Protein AF-A0AAE9PS24-F1 (afdb_monomer_lite)

pLDDT: mean 86.51, std 14.0, range [32.44, 98.31]

Radius of gyration: 18.83 Å; chains: 1; bounding box: 52×42×51 Å

Sequence (209 aa):
MLSDNPETLTHVTVPTEQATLWHDVVRTTTRTVKHRIFGWHYNKIGSAVKLGITVENRSAAKLEVRHIERALKIVPEDGNWIIDVGQSIAKSCLAGTMERLKPADRHKFSKGTALLEEFELPEGSLAGFIYDLTVEFAEGHGTLDYVIRTVISKDTQTDLRQIHMDALPPVPPPQAHPRGVWSFSETNARMPEYVVGQSANYRACATKS

Organism: Paenibacillus polymyxa (NCBI:txid1406)

Structure (mmCIF, N/CA/C/O backbone):
data_AF-A0AAE9PS24-F1
#
_entry.id   AF-A0AAE9PS24-F1
#
loop_
_atom_site.group_PDB
_atom_site.id
_atom_site.type_symbol
_atom_site.label_atom_id
_atom_site.label_alt_id
_atom_site.label_comp_id
_atom_site.label_asym_id
_atom_site.label_entity_id
_atom_site.label_seq_id
_atom_site.pdbx_PDB_ins_code
_atom_site.Cartn_x
_atom_site.Cartn_y
_atom_site.Cartn_z
_atom_site.occupancy
_atom_site.B_iso_or_equiv
_atom_site.auth_seq_id
_atom_site.auth_comp_id
_atom_site.auth_asym_id
_atom_site.auth_atom_id
_atom_site.pdbx_PDB_model_num
ATOM 1 N N . MET A 1 1 ? 8.650 0.575 0.516 1.00 76.25 1 MET A N 1
ATOM 2 C CA . MET A 1 1 ? 7.830 1.595 1.214 1.00 76.25 1 MET A CA 1
ATOM 3 C C . MET A 1 1 ? 7.541 1.097 2.620 1.00 76.25 1 MET A C 1
ATOM 5 O O . MET A 1 1 ? 7.265 -0.085 2.772 1.00 76.25 1 MET A O 1
ATOM 9 N N . LEU A 1 2 ? 7.620 1.945 3.637 1.00 78.19 2 LEU A N 1
ATOM 10 C CA . LEU A 1 2 ? 7.387 1.550 5.030 1.00 78.19 2 LEU A CA 1
ATOM 11 C C . LEU A 1 2 ? 6.627 2.653 5.762 1.00 78.19 2 LEU A C 1
ATOM 13 O O . LEU A 1 2 ? 6.921 3.818 5.524 1.00 78.19 2 LEU A O 1
ATOM 17 N N . SER A 1 3 ? 5.698 2.266 6.640 1.00 72.88 3 SER A N 1
ATOM 18 C CA . SER A 1 3 ? 5.225 3.052 7.787 1.00 72.88 3 SER A CA 1
ATOM 19 C C . SER A 1 3 ? 5.890 2.499 9.051 1.00 72.88 3 SER A C 1
ATOM 21 O O . SER A 1 3 ? 5.606 1.364 9.425 1.00 72.88 3 SER A O 1
ATOM 23 N N . ASP A 1 4 ? 6.802 3.260 9.657 1.00 57.44 4 ASP A N 1
ATOM 24 C CA . ASP A 1 4 ? 7.741 2.803 10.700 1.00 57.44 4 ASP A CA 1
ATOM 25 C C . ASP A 1 4 ? 7.062 2.569 12.067 1.00 57.44 4 ASP A C 1
ATOM 27 O O . ASP A 1 4 ? 7.499 1.736 12.850 1.00 57.44 4 ASP A O 1
ATOM 31 N N . ASN A 1 5 ? 5.926 3.231 12.325 1.00 69.38 5 ASN A N 1
ATOM 32 C CA . ASN A 1 5 ? 5.120 3.086 13.544 1.00 69.38 5 ASN A CA 1
ATOM 33 C C . ASN A 1 5 ? 3.618 2.960 13.221 1.00 69.38 5 ASN A C 1
ATOM 35 O O . ASN A 1 5 ? 3.205 3.362 12.124 1.00 69.38 5 ASN A O 1
ATOM 39 N N . PRO A 1 6 ? 2.788 2.464 14.173 1.00 76.56 6 PRO A N 1
ATOM 40 C CA . PRO A 1 6 ? 1.337 2.583 14.090 1.00 76.56 6 PRO A CA 1
ATOM 41 C C . PRO A 1 6 ? 0.941 4.034 13.849 1.00 76.56 6 PRO A C 1
ATOM 43 O O . PRO A 1 6 ? 1.148 4.905 14.693 1.00 76.56 6 PRO A O 1
ATOM 46 N N . GLU A 1 7 ? 0.383 4.296 12.678 1.00 86.19 7 GLU A N 1
ATOM 47 C CA . GLU A 1 7 ? -0.063 5.622 12.313 1.00 86.19 7 GLU A CA 1
ATOM 48 C C . GLU A 1 7 ? -1.559 5.759 12.560 1.00 86.19 7 GLU A C 1
ATOM 50 O O . GLU A 1 7 ? -2.369 5.067 11.940 1.00 86.19 7 GLU A O 1
ATOM 55 N N . THR A 1 8 ? -1.932 6.696 13.427 1.00 91.50 8 THR A N 1
ATOM 56 C CA . THR A 1 8 ? -3.337 7.012 13.673 1.00 91.50 8 THR A CA 1
ATOM 57 C C . THR A 1 8 ? -3.895 7.883 12.548 1.00 91.50 8 THR A C 1
ATOM 59 O O . THR A 1 8 ? -3.546 9.057 12.383 1.00 91.50 8 THR A O 1
ATOM 62 N N . LEU A 1 9 ? -4.809 7.306 11.781 1.00 93.38 9 LEU A N 1
ATOM 63 C CA . LEU A 1 9 ? -5.589 7.977 10.755 1.00 93.38 9 LEU A CA 1
ATOM 64 C C . LEU A 1 9 ? -6.770 8.686 11.419 1.00 93.38 9 LEU A C 1
ATOM 66 O O . LEU A 1 9 ? -7.623 8.054 12.031 1.00 93.38 9 LEU A O 1
ATOM 70 N N . THR A 1 10 ? -6.817 10.005 11.307 1.00 94.69 10 THR A N 1
ATOM 71 C CA . THR A 1 10 ? -7.849 10.881 11.874 1.00 94.69 10 THR A CA 1
ATOM 72 C C . THR A 1 10 ? -8.285 11.878 10.807 1.00 94.69 10 THR A C 1
ATOM 74 O O . THR A 1 10 ? -7.622 12.016 9.780 1.00 94.69 10 THR A O 1
ATOM 77 N N . HIS A 1 11 ? -9.332 12.661 11.064 1.00 93.75 11 HIS A N 1
ATOM 78 C CA . HIS A 1 11 ? -9.667 13.801 10.202 1.00 93.75 11 HIS A CA 1
ATOM 79 C C . HIS A 1 11 ? -8.556 14.858 10.104 1.00 93.75 11 HIS A C 1
ATOM 81 O O . HIS A 1 11 ? -8.558 15.653 9.172 1.00 93.75 11 HIS A O 1
ATOM 87 N N . VAL A 1 12 ? -7.611 14.884 11.047 1.00 91.69 12 VAL A N 1
ATOM 88 C CA . VAL A 1 12 ? -6.478 15.818 11.021 1.00 91.69 12 VAL A CA 1
ATOM 89 C C . VAL A 1 12 ? -5.353 15.280 10.137 1.00 91.69 12 VAL A C 1
ATOM 91 O O . VAL A 1 12 ? -4.778 16.028 9.351 1.00 91.69 12 VAL A O 1
ATOM 94 N N . THR A 1 13 ? -5.045 13.984 10.240 1.00 90.56 13 THR A N 1
ATOM 95 C CA . THR A 1 13 ? -3.976 13.344 9.452 1.00 90.56 13 THR A CA 1
ATOM 96 C C . THR A 1 13 ? -4.426 12.969 8.040 1.00 90.56 13 THR A C 1
ATOM 98 O O . THR A 1 13 ? -3.596 12.918 7.140 1.00 90.56 13 THR A O 1
ATOM 101 N N . VAL A 1 14 ? -5.730 12.771 7.821 1.00 93.88 14 VAL A N 1
ATOM 102 C CA . VAL A 1 14 ? -6.366 12.545 6.514 1.00 93.88 14 VAL A CA 1
ATOM 103 C C . VAL A 1 14 ? -7.506 13.566 6.343 1.00 93.88 14 VAL A C 1
ATOM 105 O O . VAL A 1 14 ? -8.678 13.251 6.582 1.00 93.88 14 VAL A O 1
ATOM 108 N N . PRO A 1 15 ? -7.192 14.822 5.973 1.00 92.94 15 PRO A N 1
ATOM 109 C CA . PRO A 1 15 ? -8.183 15.900 5.932 1.00 92.94 15 PRO A CA 1
ATOM 110 C C . PRO A 1 15 ? -9.171 15.775 4.769 1.00 92.94 15 PRO A C 1
ATOM 112 O O . PRO A 1 15 ? -10.328 16.161 4.900 1.00 92.94 15 PRO A O 1
ATOM 115 N N . THR A 1 16 ? -8.752 15.193 3.648 1.00 94.94 16 THR A N 1
ATOM 116 C CA . THR A 1 16 ? -9.571 15.013 2.441 1.00 94.94 16 THR A CA 1
ATOM 117 C C . THR A 1 16 ? -10.371 13.710 2.476 1.00 94.94 16 THR A C 1
ATOM 119 O O . THR A 1 16 ? -10.095 12.828 3.289 1.00 94.94 16 THR A O 1
ATOM 122 N N . GLU A 1 17 ? -11.378 13.574 1.609 1.00 96.19 17 GLU A N 1
ATOM 123 C CA . GLU A 1 17 ? -12.177 12.337 1.495 1.00 96.19 17 GLU A CA 1
ATOM 124 C C . GLU A 1 17 ? -11.359 11.140 1.014 1.00 96.19 17 GLU A C 1
ATOM 126 O O . GLU A 1 17 ? -11.564 10.015 1.451 1.00 96.19 17 GLU A O 1
ATOM 131 N N . GLN A 1 18 ? -10.376 11.398 0.161 1.00 97.25 18 GLN A N 1
ATOM 132 C CA . GLN A 1 18 ? -9.445 10.403 -0.347 1.00 97.25 18 GLN A CA 1
ATOM 133 C C . GLN A 1 18 ? -8.031 10.971 -0.321 1.00 97.25 18 GLN A C 1
ATOM 135 O O . GLN A 1 18 ? -7.852 12.185 -0.474 1.00 97.25 18 GLN A O 1
ATOM 140 N N . ALA A 1 19 ? -7.035 10.112 -0.114 1.00 96.62 19 ALA A N 1
ATOM 141 C CA . ALA A 1 19 ? -5.643 10.526 -0.014 1.00 96.62 19 ALA A CA 1
ATOM 142 C C . ALA A 1 19 ? -4.648 9.445 -0.446 1.00 96.62 19 ALA A C 1
ATOM 144 O O . ALA A 1 19 ? -4.911 8.246 -0.348 1.00 96.62 19 ALA A O 1
ATOM 145 N N . THR A 1 20 ? -3.460 9.881 -0.863 1.00 96.25 20 THR A N 1
ATOM 146 C CA . THR A 1 20 ? -2.278 9.019 -0.938 1.00 96.25 20 THR A CA 1
ATOM 147 C C . THR A 1 20 ? -1.581 9.064 0.417 1.00 96.25 20 THR A C 1
ATOM 149 O O . THR A 1 20 ? -1.086 10.113 0.826 1.00 96.25 20 THR A O 1
ATOM 152 N N . LEU A 1 21 ? -1.526 7.936 1.125 1.00 93.56 21 LEU A N 1
ATOM 153 C CA . LEU A 1 21 ? -0.789 7.847 2.388 1.00 93.56 21 LEU A CA 1
ATOM 154 C C . LEU A 1 21 ? 0.715 7.937 2.113 1.00 93.56 21 LEU A C 1
ATOM 156 O O . LEU A 1 21 ? 1.429 8.730 2.716 1.00 93.56 21 LEU A O 1
ATOM 160 N N . TRP A 1 22 ? 1.204 7.156 1.156 1.00 93.94 22 TRP A N 1
ATOM 161 C CA . TRP A 1 22 ? 2.588 7.240 0.707 1.00 93.94 22 TRP A CA 1
ATOM 162 C C . TRP A 1 22 ? 2.716 6.778 -0.735 1.00 93.94 22 TRP A C 1
ATOM 164 O O . TRP A 1 22 ? 1.885 6.007 -1.223 1.00 93.94 22 TRP A O 1
ATOM 174 N N . HIS A 1 23 ? 3.782 7.214 -1.399 1.00 93.81 23 HIS A N 1
ATOM 175 C CA . HIS A 1 23 ? 4.127 6.744 -2.729 1.00 93.81 23 HIS A CA 1
ATOM 176 C C . HIS A 1 23 ? 5.623 6.460 -2.880 1.00 93.81 23 HIS A C 1
ATOM 178 O O . HIS A 1 23 ? 6.451 6.993 -2.146 1.00 93.81 23 HIS A O 1
ATOM 184 N N . ASP A 1 24 ? 5.960 5.609 -3.839 1.00 93.88 24 ASP A N 1
ATOM 185 C CA . ASP A 1 24 ? 7.315 5.450 -4.350 1.00 93.88 24 ASP A CA 1
ATOM 186 C C . ASP A 1 24 ? 7.302 5.685 -5.858 1.00 93.88 24 ASP A C 1
ATOM 188 O O . ASP A 1 24 ? 6.533 5.049 -6.585 1.00 93.88 24 ASP A O 1
ATOM 192 N N . VAL A 1 25 ? 8.121 6.633 -6.311 1.00 94.19 25 VAL A N 1
ATOM 193 C CA . VAL A 1 25 ? 8.240 7.018 -7.718 1.00 94.19 25 VAL A CA 1
ATOM 194 C C . VAL A 1 25 ? 9.500 6.374 -8.268 1.00 94.19 25 VAL A C 1
ATOM 196 O O . VAL A 1 25 ? 10.615 6.807 -7.978 1.00 94.19 25 VAL A O 1
ATOM 199 N N . VAL A 1 26 ? 9.322 5.353 -9.099 1.00 93.44 26 VAL A N 1
ATOM 200 C CA . VAL A 1 26 ? 10.431 4.576 -9.639 1.00 93.44 26 VAL A CA 1
ATOM 201 C C . VAL A 1 26 ? 10.651 4.941 -11.093 1.00 93.44 26 VAL A C 1
ATOM 203 O O . VAL A 1 26 ? 9.776 4.754 -11.935 1.00 93.44 26 VAL A O 1
ATOM 206 N N . ARG A 1 27 ? 11.870 5.393 -11.394 1.00 93.25 27 ARG A N 1
ATOM 207 C CA . ARG A 1 27 ? 12.354 5.576 -12.759 1.00 93.25 27 ARG A CA 1
ATOM 208 C C . ARG A 1 27 ? 13.713 4.913 -12.919 1.00 93.25 27 ARG A C 1
ATOM 210 O O . ARG A 1 27 ? 14.702 5.390 -12.370 1.00 93.25 27 ARG A O 1
ATOM 217 N N . THR A 1 28 ? 13.770 3.811 -13.657 1.00 90.69 28 THR A N 1
ATOM 218 C CA . THR A 1 28 ? 15.003 3.026 -13.796 1.00 90.69 28 THR A CA 1
ATOM 219 C C . THR A 1 28 ? 15.085 2.283 -15.123 1.00 90.69 28 THR A C 1
ATOM 221 O O . THR A 1 28 ? 14.072 1.933 -15.720 1.00 90.69 28 THR A O 1
ATOM 224 N N . THR A 1 29 ? 16.305 2.018 -15.581 1.00 87.88 29 THR A N 1
ATOM 225 C CA . THR A 1 29 ? 16.588 1.135 -16.722 1.00 87.88 29 THR A CA 1
ATOM 226 C C . THR A 1 29 ? 16.752 -0.327 -16.303 1.00 87.88 29 THR A C 1
ATOM 228 O O . THR A 1 29 ? 16.868 -1.206 -17.159 1.00 87.88 29 THR A O 1
ATOM 231 N N . THR A 1 30 ? 16.750 -0.620 -14.997 1.00 87.56 30 THR A N 1
ATOM 232 C CA . THR A 1 30 ? 16.783 -1.995 -14.492 1.00 87.56 30 THR A CA 1
ATOM 233 C C . THR A 1 30 ? 15.550 -2.757 -14.970 1.00 87.56 30 THR A C 1
ATOM 235 O O . THR A 1 30 ? 14.429 -2.261 -14.888 1.00 87.56 30 THR A O 1
ATOM 238 N N . ARG A 1 31 ? 15.753 -3.997 -15.432 1.00 87.12 31 ARG A N 1
ATOM 239 C CA . ARG A 1 31 ? 14.676 -4.862 -15.941 1.00 87.12 31 ARG A CA 1
ATOM 240 C C . ARG A 1 31 ? 13.598 -5.177 -14.904 1.00 87.12 31 ARG A C 1
ATOM 242 O O . ARG A 1 31 ? 12.433 -5.331 -15.265 1.00 87.12 31 ARG A O 1
ATOM 249 N N . THR A 1 32 ? 14.014 -5.301 -13.651 1.00 91.00 32 THR A N 1
ATOM 250 C CA . THR A 1 32 ? 13.209 -5.825 -12.556 1.00 91.00 32 THR A CA 1
ATOM 251 C C . THR A 1 32 ? 13.521 -5.049 -11.284 1.00 91.00 32 THR A C 1
ATOM 253 O O . THR A 1 32 ? 14.687 -4.827 -10.959 1.00 91.00 32 THR A O 1
ATOM 256 N N . VAL A 1 33 ? 12.485 -4.671 -10.544 1.00 92.69 33 VAL A N 1
ATOM 257 C CA . VAL A 1 33 ? 12.581 -4.013 -9.241 1.00 92.69 33 VAL A CA 1
ATOM 258 C C . VAL A 1 33 ? 11.732 -4.797 -8.252 1.00 92.69 33 VAL A C 1
ATOM 260 O O . VAL A 1 33 ? 10.549 -5.039 -8.487 1.00 92.69 33 VAL A O 1
ATOM 263 N N . LYS A 1 34 ? 12.348 -5.213 -7.148 1.00 94.00 34 LYS A N 1
ATOM 264 C CA . LYS A 1 34 ? 11.643 -5.855 -6.040 1.00 94.00 34 LYS A CA 1
ATOM 265 C C . LYS A 1 34 ? 11.190 -4.795 -5.054 1.00 94.00 34 LYS A C 1
ATOM 267 O O . LYS A 1 34 ? 11.948 -3.885 -4.733 1.00 94.00 34 LYS A O 1
ATOM 272 N N . HIS A 1 35 ? 9.977 -4.962 -4.561 1.00 94.00 35 HIS A N 1
ATOM 273 C CA . HIS A 1 35 ? 9.343 -4.067 -3.615 1.00 94.00 35 HIS A CA 1
ATOM 274 C C . HIS A 1 35 ? 8.910 -4.830 -2.388 1.00 94.00 35 HIS A C 1
ATOM 276 O O . HIS A 1 35 ? 8.373 -5.930 -2.492 1.00 94.00 35 HIS A O 1
ATOM 282 N N . ARG A 1 36 ? 9.099 -4.176 -1.247 1.00 93.81 36 ARG A N 1
ATOM 283 C CA . ARG A 1 36 ? 8.478 -4.540 0.014 1.00 93.81 36 ARG A CA 1
ATOM 284 C C . ARG A 1 36 ? 7.719 -3.331 0.543 1.00 93.81 36 ARG A C 1
ATOM 286 O O . ARG A 1 36 ? 8.281 -2.232 0.647 1.00 93.81 36 ARG A O 1
ATOM 293 N N . ILE A 1 37 ? 6.433 -3.513 0.809 1.00 93.94 37 ILE A N 1
ATOM 294 C CA . ILE A 1 37 ? 5.525 -2.479 1.304 1.00 93.94 37 ILE A CA 1
ATOM 295 C C . ILE A 1 37 ? 5.081 -2.887 2.696 1.00 93.94 37 ILE A C 1
ATOM 297 O O . ILE A 1 37 ? 4.462 -3.930 2.855 1.00 93.94 37 ILE A O 1
ATOM 301 N N . PHE A 1 38 ? 5.363 -2.048 3.682 1.00 91.31 38 PHE A N 1
ATOM 302 C CA . PHE A 1 38 ? 4.902 -2.219 5.051 1.00 91.31 38 PHE A CA 1
ATOM 303 C C . PHE A 1 38 ? 3.984 -1.070 5.444 1.00 91.31 38 PHE A C 1
ATOM 305 O O . PHE A 1 38 ? 4.300 0.091 5.174 1.00 91.31 38 PHE A O 1
ATOM 312 N N . GLY A 1 39 ? 2.889 -1.377 6.128 1.00 91.19 39 GLY A N 1
ATOM 313 C CA . GLY A 1 39 ? 1.985 -0.363 6.659 1.00 91.19 39 GLY A CA 1
ATOM 314 C C . GLY A 1 39 ? 1.363 -0.797 7.972 1.00 91.19 39 GLY A C 1
ATOM 315 O O . GLY A 1 39 ? 1.052 -1.972 8.146 1.00 91.19 39 GLY A O 1
ATOM 316 N N . TRP A 1 40 ? 1.215 0.156 8.889 1.00 92.00 40 TRP A N 1
ATOM 317 C CA . TRP A 1 40 ? 0.505 0.009 10.155 1.00 92.00 40 TRP A CA 1
ATOM 318 C C . TRP A 1 40 ? -0.394 1.225 10.321 1.00 92.00 40 TRP A C 1
ATOM 320 O O . TRP A 1 40 ? 0.087 2.324 10.594 1.00 92.00 40 TRP A O 1
ATOM 330 N N . HIS A 1 41 ? -1.691 1.039 10.125 1.00 94.00 41 HIS A N 1
ATOM 331 C CA . HIS A 1 41 ? -2.659 2.126 10.104 1.00 94.00 41 HIS A CA 1
ATOM 332 C C . HIS A 1 41 ? -3.778 1.844 11.094 1.00 94.00 41 HIS A C 1
ATOM 334 O O . HIS A 1 41 ? -4.471 0.835 10.987 1.00 94.00 41 HIS A O 1
ATOM 340 N N . TYR A 1 42 ? -3.946 2.747 12.052 1.00 95.06 42 TYR A N 1
ATOM 341 C CA . TYR A 1 42 ? -4.996 2.702 13.054 1.00 95.06 42 TYR A CA 1
ATOM 342 C C . TYR A 1 42 ? -6.105 3.685 12.693 1.00 95.06 42 TYR A C 1
ATOM 344 O O . TYR A 1 42 ? -5.867 4.889 12.623 1.00 95.06 42 TYR A O 1
ATOM 352 N N . ASN A 1 43 ? -7.316 3.192 12.449 1.00 96.94 43 ASN A N 1
ATOM 353 C CA . ASN A 1 43 ? -8.413 4.040 12.007 1.00 96.94 43 ASN A CA 1
ATOM 354 C C . ASN A 1 43 ? -9.159 4.689 13.184 1.00 96.94 43 ASN A C 1
ATOM 356 O O . ASN A 1 43 ? -9.862 4.025 13.944 1.00 96.94 43 ASN A O 1
ATOM 360 N N . LYS A 1 44 ? -9.047 6.015 13.280 1.00 97.00 44 LYS A N 1
ATOM 361 C CA . LYS A 1 44 ? -9.787 6.908 14.183 1.00 97.00 44 LYS A CA 1
ATOM 362 C C . LYS A 1 44 ? -10.469 8.046 13.410 1.00 97.00 44 LYS A C 1
ATOM 364 O O . LYS A 1 44 ? -10.588 9.162 13.912 1.00 97.00 44 LYS A O 1
ATOM 369 N N . ILE A 1 45 ? -10.894 7.785 12.172 1.00 95.88 45 ILE A N 1
ATOM 370 C CA . ILE A 1 45 ? -11.637 8.762 11.366 1.00 95.88 45 ILE A CA 1
ATOM 371 C C . ILE A 1 45 ? -13.095 8.889 11.837 1.00 95.88 45 ILE A C 1
ATOM 373 O O . ILE A 1 45 ? -13.706 9.907 11.573 1.00 95.88 45 ILE A O 1
ATOM 377 N N . GLY A 1 46 ? -13.653 7.931 12.583 1.00 96.12 46 GLY A N 1
ATOM 378 C CA . GLY A 1 46 ? -15.071 7.971 12.988 1.00 96.12 46 GLY A CA 1
ATOM 379 C C . GLY A 1 46 ? -16.005 7.176 12.067 1.00 96.12 46 GLY A C 1
ATOM 380 O O . GLY A 1 46 ? -17.224 7.262 12.184 1.00 96.12 46 GLY A O 1
ATOM 381 N N . SER A 1 47 ? -15.435 6.444 11.107 1.00 97.12 47 SER A N 1
ATOM 382 C CA . SER A 1 47 ? -16.133 5.513 10.222 1.00 97.12 47 SER A CA 1
ATOM 383 C C . SER A 1 47 ? -15.151 4.473 9.684 1.00 97.12 47 SER A C 1
ATOM 385 O O . SER A 1 47 ? -13.933 4.647 9.786 1.00 97.12 47 SER A O 1
ATOM 387 N N . ALA A 1 48 ? -15.659 3.400 9.073 1.00 97.94 48 ALA A N 1
ATOM 388 C CA . ALA A 1 48 ? -14.818 2.519 8.267 1.00 97.94 48 ALA A CA 1
ATOM 389 C C . ALA A 1 48 ? -14.202 3.290 7.086 1.00 97.94 48 ALA A C 1
ATOM 391 O O . ALA A 1 48 ? -14.797 4.237 6.570 1.00 97.94 48 ALA A O 1
ATOM 392 N N . VAL A 1 49 ? -13.008 2.873 6.672 1.00 98.25 49 VAL A N 1
ATOM 393 C CA . VAL A 1 49 ? -12.274 3.441 5.533 1.00 98.25 49 VAL A CA 1
ATOM 394 C C . VAL A 1 49 ? -11.862 2.318 4.591 1.00 98.25 49 VAL A C 1
ATOM 396 O O . VAL A 1 49 ? -11.683 1.180 5.022 1.00 98.25 49 VAL A O 1
ATOM 399 N N . LYS A 1 50 ? -11.661 2.625 3.313 1.00 98.31 50 LYS A N 1
ATOM 400 C CA . LYS A 1 50 ? -11.069 1.695 2.351 1.00 98.31 50 LYS A CA 1
ATOM 401 C C . LYS A 1 50 ? -9.599 2.036 2.141 1.00 98.31 50 LYS A C 1
ATOM 403 O O . LYS A 1 50 ? -9.265 3.178 1.838 1.00 98.31 50 LYS A O 1
ATOM 408 N N . LEU A 1 51 ? -8.730 1.040 2.272 1.00 97.88 51 LEU A N 1
ATOM 409 C CA . LEU A 1 51 ? -7.301 1.127 1.980 1.00 97.88 51 LEU A CA 1
ATOM 410 C C . LEU A 1 51 ? -6.966 0.26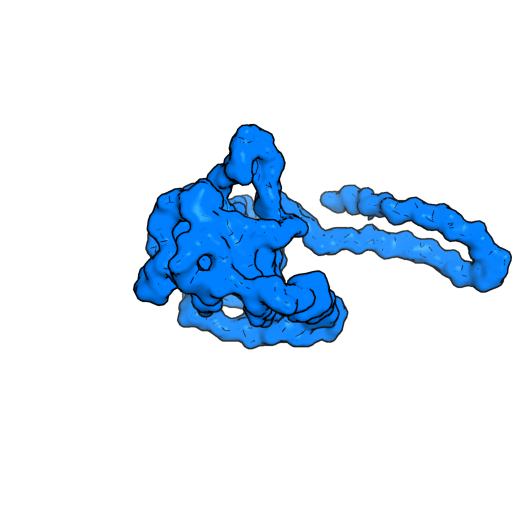3 0.771 1.00 97.88 51 LEU A C 1
ATOM 412 O O . LEU A 1 51 ? -7.624 -0.745 0.520 1.00 97.88 51 LEU A O 1
ATOM 416 N N . GLY A 1 52 ? -5.910 0.617 0.047 1.00 96.94 52 GLY A N 1
ATOM 417 C CA . GLY A 1 52 ? -5.416 -0.241 -1.020 1.00 96.94 52 GLY A CA 1
ATOM 418 C C . GLY A 1 52 ? -4.053 0.149 -1.554 1.00 96.94 52 GLY A C 1
ATOM 419 O O . GLY A 1 52 ? -3.508 1.209 -1.234 1.00 96.94 52 GLY A O 1
ATOM 420 N N . ILE A 1 53 ? -3.509 -0.743 -2.377 1.00 97.19 53 ILE A N 1
ATOM 421 C CA . ILE A 1 53 ? -2.218 -0.565 -3.038 1.00 97.19 53 ILE A CA 1
ATOM 422 C C . ILE A 1 53 ? -2.441 -0.486 -4.540 1.00 97.19 53 ILE A C 1
ATOM 424 O O . ILE A 1 53 ? -2.981 -1.411 -5.149 1.00 97.19 53 ILE A O 1
ATOM 428 N N . THR A 1 54 ? -1.989 0.609 -5.142 1.00 97.12 54 THR A N 1
ATOM 429 C CA . THR A 1 54 ? -2.081 0.833 -6.587 1.00 97.12 54 THR A CA 1
ATOM 430 C C . THR A 1 54 ? -0.702 0.949 -7.218 1.00 97.12 54 THR A C 1
ATOM 432 O O . THR A 1 54 ? 0.258 1.391 -6.586 1.00 97.12 54 THR A O 1
ATOM 435 N N . VAL A 1 55 ? -0.604 0.549 -8.485 1.00 96.88 55 VAL A N 1
ATOM 436 C CA . VAL A 1 55 ? 0.585 0.715 -9.323 1.00 96.88 55 VAL A CA 1
ATOM 437 C C . VAL A 1 55 ? 0.173 1.465 -10.584 1.00 96.88 55 VAL A C 1
ATOM 439 O O . VAL A 1 55 ? -0.562 0.943 -11.419 1.00 96.88 55 VAL A O 1
ATOM 442 N N . GLU A 1 56 ? 0.640 2.700 -10.724 1.00 96.69 56 GLU A N 1
ATOM 443 C CA . GLU A 1 56 ? 0.457 3.522 -11.919 1.00 96.69 56 GLU A CA 1
ATOM 444 C C . GLU A 1 56 ? 1.657 3.337 -12.844 1.00 96.69 56 GLU A C 1
ATOM 446 O O . GLU A 1 56 ? 2.761 3.759 -12.513 1.00 96.69 56 GLU A O 1
ATOM 451 N N . ASN A 1 57 ? 1.448 2.758 -14.021 1.00 94.88 57 ASN A N 1
ATOM 452 C CA . ASN A 1 57 ? 2.450 2.724 -15.076 1.00 94.88 57 ASN A CA 1
ATOM 453 C C . ASN A 1 57 ? 2.384 4.024 -15.887 1.00 94.88 57 ASN A C 1
ATOM 455 O O . ASN A 1 57 ? 1.386 4.312 -16.558 1.00 94.88 57 ASN A O 1
ATOM 459 N N . ARG A 1 58 ? 3.472 4.795 -15.841 1.00 93.94 58 ARG A N 1
ATOM 460 C CA . ARG A 1 58 ? 3.638 6.059 -16.570 1.00 93.94 58 ARG A CA 1
ATOM 461 C C . ARG A 1 58 ? 4.317 5.865 -17.919 1.00 93.94 58 ARG A C 1
ATOM 463 O O . ARG A 1 58 ? 4.203 6.726 -18.794 1.00 93.94 58 ARG A O 1
ATOM 470 N N . SER A 1 59 ? 4.981 4.728 -18.106 1.00 87.25 59 SER A N 1
ATOM 471 C CA . SER A 1 59 ? 5.626 4.362 -19.360 1.00 87.25 59 SER A CA 1
ATOM 472 C C . SER A 1 59 ? 4.614 3.877 -20.411 1.00 87.25 59 SER A C 1
ATOM 474 O O . SER A 1 59 ? 3.517 3.409 -20.102 1.00 87.25 59 SER A O 1
ATOM 476 N N . ALA A 1 60 ? 4.988 3.982 -21.689 1.00 83.69 60 ALA A N 1
ATOM 477 C CA . ALA A 1 60 ? 4.221 3.382 -22.784 1.00 83.69 60 ALA A CA 1
ATOM 478 C C . ALA A 1 60 ? 4.410 1.854 -22.859 1.00 83.69 60 ALA A C 1
ATOM 480 O O . ALA A 1 60 ? 3.544 1.144 -23.374 1.00 83.69 60 ALA A O 1
ATOM 481 N N . ALA A 1 61 ? 5.542 1.352 -22.354 1.00 84.75 61 ALA A N 1
ATOM 482 C CA . ALA A 1 61 ? 5.835 -0.071 -22.307 1.00 84.75 61 ALA A CA 1
ATOM 483 C C . ALA A 1 61 ? 4.896 -0.781 -21.325 1.00 84.75 61 ALA A C 1
ATOM 485 O O . ALA A 1 61 ? 4.459 -0.214 -20.322 1.00 84.75 61 ALA A O 1
ATOM 486 N N . LYS A 1 62 ? 4.578 -2.045 -21.612 1.00 89.69 62 LYS A N 1
ATOM 487 C CA . LYS A 1 62 ? 3.788 -2.860 -20.689 1.00 89.69 62 LYS A CA 1
ATOM 488 C C . LYS A 1 62 ? 4.634 -3.223 -19.474 1.00 89.69 62 LYS A C 1
ATOM 490 O O . LYS A 1 62 ? 5.730 -3.770 -19.611 1.00 89.69 62 LYS A O 1
ATOM 495 N N . LEU A 1 63 ? 4.079 -2.954 -18.306 1.00 91.38 63 LEU A N 1
ATOM 496 C CA . LEU A 1 63 ? 4.609 -3.357 -17.020 1.00 91.38 63 LEU A CA 1
ATOM 497 C C . LEU A 1 63 ? 3.948 -4.663 -16.596 1.00 91.38 63 LEU A C 1
ATOM 499 O O . LEU A 1 63 ? 2.793 -4.940 -16.939 1.00 91.38 63 LEU A O 1
ATOM 503 N N . GLU A 1 64 ? 4.692 -5.459 -15.844 1.00 92.62 64 GLU A N 1
ATOM 504 C CA . GLU A 1 64 ? 4.174 -6.629 -15.169 1.00 92.62 64 GLU A CA 1
ATOM 505 C C . GLU A 1 64 ? 4.480 -6.610 -13.668 1.00 92.62 64 GLU A C 1
ATOM 507 O O . GLU A 1 64 ? 5.607 -6.336 -13.264 1.00 92.62 64 GLU A O 1
ATOM 512 N N . VAL A 1 65 ? 3.478 -6.941 -12.850 1.00 93.94 65 VAL A N 1
ATOM 513 C CA . VAL A 1 65 ? 3.604 -7.133 -11.401 1.00 93.94 65 VAL A CA 1
ATOM 514 C C . VAL A 1 65 ? 3.499 -8.622 -11.074 1.00 93.94 65 VAL A C 1
ATOM 516 O O . VAL A 1 65 ? 2.442 -9.227 -11.217 1.00 93.94 65 VAL A O 1
ATOM 519 N N . ARG A 1 66 ? 4.584 -9.247 -10.626 1.00 93.31 66 ARG A N 1
ATOM 520 C CA . ARG A 1 66 ? 4.637 -10.679 -10.286 1.00 93.31 66 ARG A CA 1
ATOM 521 C C . ARG A 1 66 ? 4.985 -10.908 -8.824 1.00 93.31 66 ARG A C 1
ATOM 523 O O . ARG A 1 66 ? 5.368 -9.986 -8.110 1.00 93.31 66 ARG A O 1
ATOM 530 N N . HIS A 1 67 ? 4.908 -12.181 -8.429 1.00 92.62 67 HIS A N 1
ATOM 531 C CA . HIS A 1 67 ? 5.378 -12.680 -7.134 1.00 92.62 67 HIS A CA 1
ATOM 532 C C . HIS A 1 67 ? 4.793 -11.887 -5.969 1.00 92.62 67 HIS A C 1
ATOM 534 O O . HIS A 1 67 ? 5.526 -11.457 -5.089 1.00 92.62 67 HIS A O 1
ATOM 540 N N . ILE A 1 68 ? 3.480 -11.653 -6.031 1.00 94.75 68 ILE A N 1
ATOM 541 C CA . ILE A 1 68 ? 2.774 -10.881 -5.020 1.00 94.75 68 ILE A CA 1
ATOM 542 C C . ILE A 1 68 ? 2.459 -11.811 -3.853 1.00 94.75 68 ILE A C 1
ATOM 544 O O . ILE A 1 68 ? 1.640 -12.726 -3.971 1.00 94.75 68 ILE A O 1
ATOM 548 N N . GLU A 1 69 ? 3.133 -11.577 -2.740 1.00 96.19 69 GLU A N 1
ATOM 549 C CA . GLU A 1 69 ? 2.948 -12.280 -1.479 1.00 96.19 69 GLU A CA 1
ATOM 550 C C . GLU A 1 69 ? 2.616 -11.256 -0.401 1.00 96.19 69 GLU A C 1
ATOM 552 O O . GLU A 1 69 ? 3.161 -10.154 -0.395 1.00 96.19 69 GLU A O 1
ATOM 557 N N . ARG A 1 70 ? 1.698 -11.592 0.501 1.00 96.06 70 ARG A N 1
ATOM 558 C CA . ARG A 1 70 ? 1.247 -10.671 1.540 1.00 96.06 70 ARG A CA 1
ATOM 559 C C . ARG A 1 70 ? 1.060 -11.350 2.886 1.00 96.06 70 ARG A C 1
ATOM 561 O O . ARG A 1 70 ? 0.726 -12.529 2.968 1.00 96.06 70 ARG A O 1
ATOM 568 N N . ALA A 1 71 ? 1.152 -10.567 3.948 1.00 96.31 71 ALA A N 1
ATOM 569 C CA . ALA A 1 71 ? 0.465 -10.870 5.196 1.00 96.31 71 ALA A CA 1
ATOM 570 C C . ALA A 1 71 ? -0.272 -9.611 5.647 1.00 96.31 71 ALA A C 1
ATOM 572 O O . ALA A 1 71 ? 0.348 -8.564 5.800 1.00 96.31 71 ALA A O 1
ATOM 573 N N . LEU A 1 72 ? -1.585 -9.720 5.846 1.00 95.62 72 LEU A N 1
ATOM 574 C CA . LEU A 1 72 ? -2.462 -8.652 6.322 1.00 95.62 72 LEU A CA 1
ATOM 575 C C . LEU A 1 72 ? -3.148 -9.127 7.603 1.00 95.62 72 LEU A C 1
ATOM 577 O O . LEU A 1 72 ? -3.690 -10.233 7.656 1.00 95.62 72 LEU A O 1
ATOM 581 N N . LYS A 1 73 ? -3.131 -8.287 8.634 1.00 95.94 73 LYS A N 1
ATOM 582 C CA . LYS A 1 73 ? -3.862 -8.496 9.883 1.00 95.94 73 LYS A CA 1
ATOM 583 C C . LYS A 1 73 ? -4.626 -7.233 10.235 1.00 95.94 73 LYS A C 1
ATOM 585 O O . LYS A 1 73 ? -4.060 -6.146 10.208 1.00 95.94 73 LYS A O 1
ATOM 590 N N . ILE A 1 74 ? -5.899 -7.404 10.574 1.00 96.25 74 ILE A N 1
ATOM 591 C CA . ILE A 1 74 ? -6.765 -6.344 11.083 1.00 96.25 74 ILE A CA 1
ATOM 592 C C . ILE A 1 74 ? -7.216 -6.774 12.470 1.00 96.25 74 ILE A C 1
ATOM 594 O O . ILE A 1 74 ? -7.744 -7.874 12.630 1.00 96.25 74 ILE A O 1
ATOM 598 N N . VAL A 1 75 ? -6.950 -5.933 13.463 1.00 96.12 75 VAL A N 1
ATOM 599 C CA . VAL A 1 75 ? -7.202 -6.225 14.876 1.00 96.12 75 VAL A CA 1
ATOM 600 C C . VAL A 1 75 ? -7.891 -5.012 15.512 1.00 96.12 75 VAL A C 1
ATOM 602 O O . VAL A 1 75 ? -7.461 -3.887 15.248 1.00 96.12 75 VAL A O 1
ATOM 605 N N . PRO A 1 76 ? -8.954 -5.199 16.315 1.00 95.62 76 PRO A N 1
ATOM 606 C CA . PRO A 1 76 ? -9.628 -4.105 17.021 1.00 95.62 76 PRO A CA 1
ATOM 607 C C . PRO A 1 76 ? -8.726 -3.439 18.080 1.00 95.62 76 PRO A C 1
ATOM 609 O O . PRO A 1 76 ? -7.630 -3.921 18.377 1.00 95.62 76 PRO A O 1
ATOM 612 N N . GLU A 1 77 ? -9.150 -2.299 18.633 1.00 91.81 77 GLU A N 1
ATOM 613 C CA . GLU A 1 77 ? -8.331 -1.511 19.572 1.00 91.81 77 GLU A CA 1
ATOM 614 C C . GLU A 1 77 ? -8.029 -2.202 20.900 1.00 91.81 77 GLU A C 1
ATOM 616 O O . GLU A 1 77 ? -7.040 -1.870 21.547 1.00 91.81 77 GLU A O 1
ATOM 621 N N . ASP A 1 78 ? -8.862 -3.158 21.295 1.00 91.88 78 ASP A N 1
ATOM 622 C CA . ASP A 1 78 ? -8.701 -3.967 22.499 1.00 91.88 78 ASP A CA 1
ATOM 623 C C . ASP A 1 78 ? -7.783 -5.183 22.286 1.00 91.88 78 ASP A C 1
ATOM 625 O O . ASP A 1 78 ? -7.472 -5.904 23.237 1.00 91.88 78 ASP A O 1
ATOM 629 N N . GLY A 1 79 ? -7.313 -5.408 21.054 1.00 88.44 79 GLY A N 1
ATOM 630 C CA . GLY A 1 79 ? -6.364 -6.467 20.725 1.00 88.44 79 GLY A CA 1
ATOM 631 C C . GLY A 1 79 ? -4.904 -6.109 21.018 1.00 88.44 79 GLY A C 1
ATOM 632 O O . GLY A 1 79 ? -4.517 -4.945 21.145 1.00 88.44 79 GLY A O 1
ATOM 633 N N . ASN A 1 80 ? -4.038 -7.123 21.083 1.00 89.88 80 ASN A N 1
ATOM 634 C CA . ASN A 1 80 ? -2.616 -6.926 21.337 1.00 89.88 80 ASN A CA 1
ATOM 635 C C . ASN A 1 80 ? -1.873 -6.703 20.018 1.00 89.88 80 ASN A C 1
ATOM 637 O O . ASN A 1 80 ? -1.307 -7.630 19.443 1.00 89.88 80 ASN A O 1
ATOM 641 N N . TRP A 1 81 ? -1.829 -5.461 19.537 1.00 89.12 81 TRP A N 1
ATOM 642 C CA . TRP A 1 81 ? -1.240 -5.134 18.231 1.00 89.12 81 TRP A CA 1
ATOM 643 C C . TRP A 1 81 ? 0.220 -5.583 18.067 1.00 89.12 81 TRP A C 1
ATOM 645 O O . TRP A 1 81 ? 0.633 -5.952 16.969 1.00 89.12 81 TRP A O 1
ATOM 655 N N . ILE A 1 82 ? 1.013 -5.609 1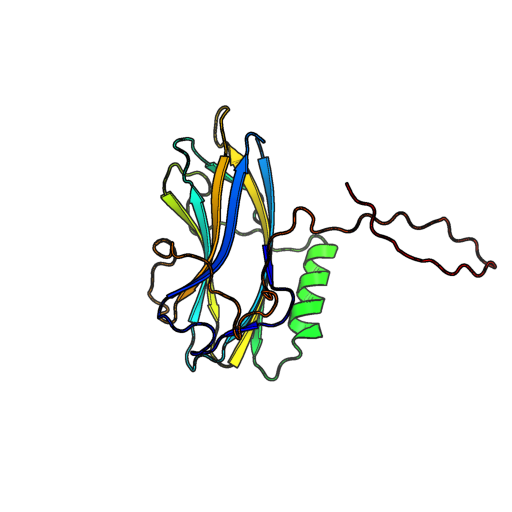9.141 1.00 85.94 82 ILE A N 1
ATOM 656 C CA . ILE A 1 82 ? 2.405 -6.076 19.064 1.00 85.94 82 ILE A CA 1
ATOM 657 C C . ILE A 1 82 ? 2.449 -7.565 18.700 1.00 85.94 82 ILE A C 1
ATOM 659 O O . ILE A 1 82 ? 3.233 -7.965 17.840 1.00 85.94 82 ILE A O 1
ATOM 663 N N . ILE A 1 83 ? 1.603 -8.379 19.329 1.00 87.75 83 ILE A N 1
ATOM 664 C CA . ILE A 1 83 ? 1.599 -9.834 19.152 1.00 87.75 83 ILE A CA 1
ATOM 665 C C . ILE A 1 83 ? 0.746 -10.235 17.941 1.00 87.75 83 ILE A C 1
ATOM 667 O O . ILE A 1 83 ? 1.228 -10.904 17.024 1.00 87.75 83 ILE A O 1
ATOM 671 N N . ASP A 1 84 ? -0.503 -9.781 17.909 1.00 88.69 84 ASP A N 1
ATOM 672 C CA . ASP A 1 84 ? -1.523 -10.215 16.953 1.00 88.69 84 ASP A CA 1
ATOM 673 C C . ASP A 1 84 ? -1.247 -9.696 15.538 1.00 88.69 84 ASP A C 1
ATOM 675 O O . ASP A 1 84 ? -1.553 -10.367 14.549 1.00 88.69 84 ASP A O 1
ATOM 679 N N . VAL A 1 85 ? -0.620 -8.520 15.435 1.00 89.56 85 VAL A N 1
ATOM 680 C CA . VAL A 1 85 ? -0.231 -7.913 14.159 1.00 89.56 85 VAL A CA 1
ATOM 681 C C . VAL A 1 85 ? 1.271 -8.056 13.948 1.00 89.56 85 VAL A C 1
ATOM 683 O O . VAL A 1 85 ? 1.695 -8.768 13.036 1.00 89.56 85 VAL A O 1
ATOM 686 N N . GLY A 1 86 ? 2.087 -7.439 14.805 1.00 87.62 86 GLY A N 1
ATOM 687 C CA . GLY A 1 86 ? 3.531 -7.346 14.583 1.00 87.62 86 GLY A CA 1
ATOM 688 C C . GLY A 1 86 ? 4.243 -8.692 14.545 1.00 87.62 86 GLY A C 1
ATOM 689 O O . GLY A 1 86 ? 4.851 -9.043 13.531 1.00 87.62 86 GLY A O 1
ATOM 690 N N . GLN A 1 87 ? 4.135 -9.479 15.614 1.00 89.56 87 GLN A N 1
ATOM 691 C CA . GLN A 1 87 ? 4.774 -10.790 15.685 1.00 89.56 87 GLN A CA 1
ATOM 692 C C . GLN A 1 87 ? 4.197 -11.754 14.643 1.00 89.56 87 GLN A C 1
ATOM 694 O O . GLN A 1 87 ? 4.958 -12.505 14.029 1.00 89.56 87 GLN A O 1
ATOM 699 N N . SER A 1 88 ? 2.883 -11.728 14.397 1.00 88.75 88 SER A N 1
ATOM 700 C CA . SER A 1 88 ? 2.257 -12.579 13.377 1.00 88.75 88 SER A CA 1
ATOM 701 C C . SER A 1 88 ? 2.794 -12.296 11.971 1.00 88.75 88 SER A C 1
ATOM 703 O O . SER A 1 88 ? 3.104 -13.234 11.229 1.00 88.75 88 SER A O 1
ATOM 705 N N . ILE A 1 89 ? 2.904 -11.023 11.584 1.00 92.06 89 ILE A N 1
ATOM 706 C CA . ILE A 1 89 ? 3.406 -10.627 10.263 1.00 92.06 89 ILE A CA 1
ATOM 707 C C . ILE A 1 89 ? 4.895 -10.952 10.146 1.00 92.06 89 ILE A C 1
ATOM 709 O O . ILE A 1 89 ? 5.307 -11.579 9.169 1.00 92.06 89 ILE A O 1
ATOM 713 N N . ALA A 1 90 ? 5.690 -10.620 11.168 1.00 88.94 90 ALA A N 1
ATOM 714 C CA . ALA A 1 90 ? 7.117 -10.929 11.196 1.00 88.94 90 ALA A CA 1
ATOM 715 C C . ALA A 1 90 ? 7.373 -12.439 11.081 1.00 88.94 90 ALA A C 1
ATOM 717 O O . ALA A 1 90 ? 8.191 -12.869 10.268 1.00 88.94 90 ALA A O 1
ATOM 718 N N . LYS A 1 91 ? 6.625 -13.261 11.829 1.00 89.69 91 LYS A N 1
ATOM 719 C CA . LYS A 1 91 ? 6.693 -14.725 11.742 1.00 89.69 91 LYS A CA 1
ATOM 720 C C . LYS A 1 91 ? 6.373 -15.216 10.333 1.00 89.69 91 LYS A C 1
ATOM 722 O O . LYS A 1 91 ? 7.082 -16.079 9.825 1.00 89.69 91 LYS A O 1
ATOM 727 N N . SER A 1 92 ? 5.333 -14.668 9.706 1.00 90.00 92 SER A N 1
ATOM 728 C CA . SER A 1 92 ? 4.907 -15.092 8.367 1.00 90.00 92 SER A CA 1
ATOM 729 C C . SER A 1 92 ? 5.967 -14.775 7.312 1.00 90.00 92 SER A C 1
ATOM 731 O O . SER A 1 92 ? 6.293 -15.632 6.491 1.00 90.00 92 SER A O 1
ATOM 733 N N . CYS A 1 93 ? 6.557 -13.579 7.394 1.00 89.88 93 CYS A N 1
ATOM 734 C CA . CYS A 1 93 ? 7.658 -13.147 6.537 1.00 89.88 93 CYS A CA 1
ATOM 735 C C . CYS A 1 93 ? 8.904 -14.029 6.723 1.00 89.88 93 CYS A C 1
ATOM 737 O O . CYS A 1 93 ? 9.442 -14.542 5.747 1.00 89.88 93 CYS A O 1
ATOM 739 N N . LEU A 1 94 ? 9.345 -14.251 7.968 1.00 88.94 94 LEU A N 1
ATOM 740 C CA . LEU A 1 94 ? 10.551 -15.035 8.267 1.00 88.94 94 LEU A CA 1
ATOM 741 C C . LEU A 1 94 ? 10.402 -16.517 7.911 1.00 88.94 94 LEU A C 1
ATOM 743 O O . LEU A 1 94 ? 11.360 -17.145 7.471 1.00 88.94 94 LEU A O 1
ATOM 747 N N . ALA A 1 95 ? 9.209 -17.081 8.099 1.00 90.38 95 ALA A N 1
ATOM 748 C CA . ALA A 1 95 ? 8.936 -18.479 7.786 1.00 90.38 95 ALA A CA 1
ATOM 749 C C . ALA A 1 95 ? 8.629 -18.724 6.297 1.00 90.38 95 ALA A C 1
ATOM 751 O O . ALA A 1 95 ? 8.427 -19.875 5.917 1.00 90.38 95 ALA A O 1
ATOM 752 N N . GLY A 1 96 ? 8.546 -17.678 5.461 1.00 90.19 96 GLY A N 1
ATOM 753 C CA . GLY A 1 96 ? 8.146 -17.811 4.055 1.00 90.19 96 GLY A CA 1
ATOM 754 C C . GLY A 1 96 ? 6.713 -18.332 3.890 1.00 90.19 96 GLY A C 1
ATOM 755 O O . GLY A 1 96 ? 6.431 -19.105 2.980 1.00 90.19 96 GLY A O 1
ATOM 756 N N . THR A 1 97 ? 5.815 -17.952 4.805 1.00 93.62 97 THR A N 1
ATOM 757 C CA . THR A 1 97 ? 4.411 -18.416 4.860 1.00 93.62 97 THR A CA 1
ATOM 758 C C . THR A 1 97 ? 3.410 -17.308 4.531 1.00 93.62 97 THR A C 1
ATOM 760 O O . THR A 1 97 ? 2.232 -17.408 4.864 1.00 93.62 97 THR A O 1
ATOM 763 N N . MET A 1 98 ? 3.877 -16.239 3.883 1.00 95.88 98 MET A N 1
ATOM 764 C CA . MET A 1 98 ? 3.004 -15.190 3.364 1.00 95.88 98 MET A CA 1
ATOM 765 C C . MET A 1 98 ? 2.050 -15.751 2.304 1.00 95.88 98 MET A C 1
ATOM 767 O O . MET A 1 98 ? 2.384 -16.657 1.539 1.00 95.88 98 MET A O 1
ATOM 771 N N . GLU A 1 99 ? 0.839 -15.210 2.266 1.00 94.94 99 GLU A N 1
ATOM 772 C CA . GLU A 1 99 ? -0.199 -15.625 1.335 1.00 94.94 99 GLU A CA 1
ATOM 773 C C . GLU A 1 99 ? 0.125 -15.126 -0.069 1.00 94.94 99 GLU A C 1
ATOM 775 O O . GLU A 1 99 ? 0.366 -13.937 -0.278 1.00 94.94 99 GLU A O 1
ATOM 780 N N . ARG A 1 100 ? 0.064 -16.013 -1.064 1.00 94.19 100 ARG A N 1
ATOM 781 C CA . ARG A 1 100 ? 0.110 -15.588 -2.465 1.00 94.19 100 ARG A CA 1
ATOM 782 C C . ARG A 1 100 ? -1.177 -14.864 -2.818 1.00 94.19 100 ARG A C 1
ATOM 784 O O . ARG A 1 100 ? -2.256 -15.454 -2.780 1.00 94.19 100 ARG A O 1
ATOM 791 N N . LEU A 1 101 ? -1.046 -13.610 -3.223 1.00 91.81 101 LEU A N 1
ATOM 792 C CA . LEU A 1 101 ? -2.167 -12.782 -3.625 1.00 91.81 101 LEU A CA 1
ATOM 793 C C . LEU A 1 101 ? -2.346 -12.843 -5.144 1.00 91.81 101 LEU A C 1
ATOM 795 O O . LEU A 1 101 ? -1.408 -12.635 -5.917 1.00 91.81 101 LEU A O 1
ATOM 799 N N . LYS A 1 102 ? -3.584 -13.070 -5.584 1.00 89.44 102 LYS A N 1
ATOM 800 C CA . LYS A 1 102 ? -3.988 -12.762 -6.956 1.00 89.44 102 LYS A CA 1
ATOM 801 C C . LYS A 1 102 ? -4.450 -11.300 -6.985 1.00 89.44 102 LYS A C 1
ATOM 803 O O . LYS A 1 102 ? -5.394 -10.989 -6.264 1.00 89.44 102 LYS A O 1
ATOM 808 N N . PRO A 1 103 ? -3.819 -10.423 -7.785 1.00 87.81 103 PRO A N 1
ATOM 809 C CA . PRO A 1 103 ? -4.171 -9.010 -7.783 1.00 87.81 103 PRO A CA 1
ATOM 810 C C . PRO A 1 103 ? -5.600 -8.792 -8.288 1.00 87.81 103 PRO A C 1
ATOM 812 O O . PRO A 1 103 ? -6.095 -9.573 -9.110 1.00 87.81 103 PRO A O 1
ATOM 815 N N . ALA A 1 104 ? -6.240 -7.724 -7.803 1.00 89.56 104 ALA A N 1
ATOM 816 C CA . ALA A 1 104 ? -7.583 -7.325 -8.216 1.00 89.56 104 ALA A CA 1
ATOM 817 C C . ALA A 1 104 ? -7.643 -7.040 -9.726 1.00 89.56 104 ALA A C 1
ATOM 819 O O . ALA A 1 104 ? -8.560 -7.494 -10.412 1.00 89.56 104 ALA A O 1
ATOM 820 N N . ASP A 1 105 ? -6.624 -6.358 -10.254 1.00 91.62 105 ASP A N 1
ATOM 821 C CA . ASP A 1 105 ? -6.472 -6.104 -11.683 1.00 91.62 105 ASP A CA 1
ATOM 822 C C . ASP A 1 105 ? -5.498 -7.057 -12.380 1.00 91.62 105 ASP A C 1
ATOM 824 O O . ASP A 1 105 ? -4.784 -7.869 -11.786 1.00 91.62 105 ASP A O 1
ATOM 828 N N . ARG A 1 106 ? -5.441 -6.934 -13.710 1.00 82.94 106 ARG A N 1
ATOM 829 C CA . ARG A 1 106 ? -4.446 -7.630 -14.525 1.00 82.94 106 ARG A CA 1
ATOM 830 C C . ARG A 1 106 ? -3.040 -7.228 -14.090 1.00 82.94 106 ARG A C 1
ATOM 832 O O . ARG A 1 106 ? -2.649 -6.073 -14.184 1.00 82.94 106 ARG A O 1
ATOM 839 N N . HIS A 1 107 ? -2.250 -8.235 -13.746 1.00 84.50 107 HIS A N 1
ATOM 840 C CA . HIS A 1 107 ? -0.841 -8.088 -13.410 1.00 84.50 107 HIS A CA 1
ATOM 841 C C . HIS A 1 107 ? 0.030 -7.563 -14.564 1.00 84.50 107 HIS A C 1
ATOM 843 O O . HIS A 1 107 ? 1.072 -6.982 -14.299 1.00 84.50 107 HIS A O 1
ATOM 849 N N . LYS A 1 108 ? -0.391 -7.735 -15.826 1.00 89.12 108 LYS A N 1
ATOM 850 C CA . LYS A 1 108 ? 0.236 -7.138 -17.018 1.00 89.12 108 LYS A CA 1
ATOM 851 C C . LYS A 1 108 ? -0.626 -6.006 -17.560 1.00 89.12 108 LYS A C 1
ATOM 853 O O . LYS A 1 108 ? -1.758 -6.261 -17.979 1.00 89.12 108 LYS A O 1
ATOM 858 N N . PHE A 1 109 ? -0.083 -4.796 -17.638 1.00 88.88 109 PHE A N 1
ATOM 859 C CA . PHE A 1 109 ? -0.820 -3.638 -18.142 1.00 88.88 109 PHE A CA 1
ATOM 860 C C . PHE A 1 109 ? 0.094 -2.591 -18.791 1.00 88.88 109 PHE A C 1
ATOM 862 O O . PHE A 1 109 ? 1.278 -2.475 -18.486 1.00 88.88 109 PHE A O 1
ATOM 869 N N . SER A 1 110 ? -0.459 -1.857 -19.759 1.00 88.44 110 SER A N 1
ATOM 870 C CA . SER A 1 110 ? 0.187 -0.706 -20.403 1.00 88.44 110 SER A CA 1
ATOM 871 C C . SER A 1 110 ? 0.085 0.532 -19.502 1.00 88.44 110 SER A C 1
ATOM 873 O O . SER A 1 110 ? 0.041 0.400 -18.284 1.00 88.44 110 SER A O 1
ATOM 875 N N . LYS A 1 111 ? 0.030 1.734 -20.079 1.00 92.06 111 LYS A N 1
ATOM 876 C CA . LYS A 1 111 ? -0.221 2.970 -19.335 1.00 92.06 111 LYS A CA 1
ATOM 877 C C . LYS A 1 111 ? -1.554 2.913 -18.577 1.00 92.06 111 LYS A C 1
ATOM 879 O O . LYS A 1 111 ? -2.552 2.460 -19.140 1.00 92.06 111 LYS A O 1
ATOM 884 N N . GLY A 1 112 ? -1.563 3.407 -17.343 1.00 93.62 112 GLY A N 1
ATOM 885 C CA . GLY A 1 112 ? -2.740 3.441 -16.472 1.00 93.62 112 GLY A CA 1
ATOM 886 C C . GLY A 1 112 ? -2.433 2.932 -15.068 1.00 93.62 112 GLY A C 1
ATOM 887 O O . GLY A 1 112 ? -1.275 2.681 -14.735 1.00 93.62 112 GLY A O 1
ATOM 888 N N . THR A 1 113 ? -3.475 2.770 -14.257 1.00 96.31 113 THR A N 1
ATOM 889 C CA . THR A 1 113 ? -3.355 2.382 -12.848 1.00 96.31 113 THR A CA 1
ATOM 890 C C . THR A 1 113 ? -4.010 1.036 -12.612 1.00 96.31 113 THR A C 1
ATOM 892 O O . THR A 1 113 ? -5.181 0.857 -12.940 1.00 96.31 113 THR A O 1
ATOM 895 N N . ALA A 1 114 ? -3.251 0.110 -12.037 1.00 95.62 114 ALA A N 1
ATOM 896 C CA . ALA A 1 114 ? -3.742 -1.181 -11.586 1.00 95.62 114 ALA A CA 1
ATOM 897 C C . ALA A 1 114 ? -3.883 -1.190 -10.061 1.00 95.62 114 ALA A C 1
ATOM 899 O O . ALA A 1 114 ? -3.000 -0.716 -9.343 1.00 95.62 114 ALA A O 1
ATOM 900 N N . LEU A 1 115 ? -4.973 -1.766 -9.568 1.00 96.56 115 LEU A N 1
ATOM 901 C CA . LEU A 1 115 ? -5.172 -2.097 -8.164 1.00 96.56 115 LEU A CA 1
ATOM 902 C C . LEU A 1 115 ? -4.600 -3.489 -7.875 1.00 96.56 115 LEU A C 1
ATOM 904 O O . LEU A 1 115 ? -4.978 -4.475 -8.516 1.00 96.56 115 LEU A O 1
ATOM 908 N N . LEU A 1 116 ? -3.708 -3.580 -6.890 1.00 95.06 116 LEU A N 1
ATOM 909 C CA . LEU A 1 116 ? -3.214 -4.868 -6.404 1.00 95.06 116 LEU A CA 1
ATOM 910 C C . LEU A 1 116 ? -4.213 -5.486 -5.438 1.00 95.06 116 LEU A C 1
ATOM 912 O O . LEU A 1 116 ? -4.659 -6.609 -5.646 1.00 95.06 116 LEU A O 1
ATOM 916 N N . GLU A 1 117 ? -4.590 -4.730 -4.417 1.00 95.88 117 GLU A N 1
ATOM 917 C CA . GLU A 1 117 ? -5.569 -5.136 -3.423 1.00 95.88 117 GLU A CA 1
ATOM 918 C C . GLU A 1 117 ? -6.219 -3.910 -2.794 1.00 95.88 117 GLU A C 1
ATOM 920 O O . GLU A 1 117 ? -5.584 -2.860 -2.661 1.00 95.88 117 GLU A O 1
ATOM 925 N N . GLU A 1 118 ? -7.471 -4.078 -2.382 1.00 96.75 118 GLU A N 1
ATOM 926 C CA . GLU A 1 118 ? -8.175 -3.180 -1.481 1.00 96.75 118 GLU A CA 1
ATOM 927 C C . GLU A 1 118 ? -8.786 -3.970 -0.323 1.00 96.75 118 GLU A C 1
ATOM 929 O O . GLU A 1 118 ? -9.135 -5.141 -0.469 1.00 96.75 118 GLU A O 1
ATOM 934 N N . PHE A 1 119 ? -8.911 -3.325 0.830 1.00 97.44 119 PHE A N 1
ATOM 935 C CA . PHE A 1 119 ? -9.571 -3.880 2.003 1.00 97.44 119 PHE A CA 1
ATOM 936 C C . PHE A 1 119 ? -10.201 -2.762 2.830 1.00 97.44 119 PHE A C 1
ATOM 938 O O . PHE A 1 119 ? -9.750 -1.614 2.818 1.00 97.44 119 PHE A O 1
ATOM 945 N N . GLU A 1 120 ? -11.255 -3.105 3.561 1.00 98.00 120 GLU A N 1
ATOM 946 C CA . GLU A 1 120 ? -11.877 -2.192 4.513 1.00 98.00 120 GLU A CA 1
ATOM 947 C C . GLU A 1 120 ? -11.159 -2.267 5.860 1.00 98.00 120 GLU A C 1
ATOM 949 O O . GLU A 1 120 ? -10.820 -3.346 6.348 1.00 98.00 120 GLU A O 1
ATOM 954 N N . LEU A 1 121 ? -10.938 -1.105 6.467 1.00 97.88 121 LEU A N 1
ATOM 955 C CA . LEU A 1 121 ? -10.427 -0.962 7.819 1.00 97.88 121 LEU A CA 1
ATOM 956 C C . LEU A 1 121 ? -11.532 -0.350 8.691 1.00 97.88 121 LEU A C 1
ATOM 958 O O . LEU A 1 121 ? -11.811 0.849 8.565 1.00 97.88 121 LEU A O 1
ATOM 962 N N . PRO A 1 122 ? -12.164 -1.145 9.571 1.00 98.00 122 PRO A N 1
ATOM 963 C CA . PRO A 1 122 ? -13.182 -0.646 10.485 1.00 98.00 122 PRO A CA 1
ATOM 964 C C . PRO A 1 122 ? -12.652 0.476 11.379 1.00 98.00 122 PRO A C 1
ATOM 966 O O . PRO A 1 122 ? -11.453 0.555 11.661 1.00 98.00 122 PRO A O 1
ATOM 969 N N . GLU A 1 123 ? -13.549 1.341 11.842 1.00 97.44 123 GLU A N 1
ATOM 970 C CA . GLU A 1 123 ? -13.214 2.299 12.894 1.00 97.44 123 GLU A CA 1
ATOM 971 C C . GLU A 1 123 ? -12.732 1.560 14.151 1.00 97.44 123 GLU A C 1
ATOM 973 O O . GLU A 1 123 ? -13.224 0.480 14.481 1.00 97.44 123 GLU A O 1
ATOM 978 N N . GLY A 1 124 ? -11.744 2.125 14.845 1.00 96.81 124 GLY A N 1
ATOM 979 C CA . GLY A 1 124 ? -11.211 1.538 16.070 1.00 96.81 124 GLY A CA 1
ATOM 980 C C . GLY A 1 124 ? -10.441 0.245 15.820 1.00 96.81 124 GLY A C 1
ATOM 981 O O . GLY A 1 124 ? -10.247 -0.532 16.744 1.00 96.81 124 GLY A O 1
ATOM 982 N N . SER A 1 125 ? -9.994 -0.004 14.589 1.00 97.00 125 SER A N 1
ATOM 983 C CA . SER A 1 125 ? -9.159 -1.155 14.245 1.00 97.00 125 SER A CA 1
ATOM 984 C C . SER A 1 125 ? -7.822 -0.717 13.661 1.00 97.00 125 SER A C 1
ATOM 986 O O . SER A 1 125 ? -7.715 0.318 12.996 1.00 97.00 125 SER A O 1
ATOM 988 N N . LEU A 1 126 ? -6.793 -1.523 13.912 1.00 95.69 126 LEU A N 1
ATOM 989 C CA . LEU A 1 126 ? -5.467 -1.395 13.331 1.00 95.69 126 LEU A CA 1
ATOM 990 C C . LEU A 1 126 ? -5.288 -2.435 12.227 1.00 95.69 126 LEU A C 1
ATOM 992 O O . LEU A 1 126 ? -5.434 -3.632 12.466 1.00 95.69 126 LEU A O 1
ATOM 996 N N . ALA A 1 127 ? -4.930 -1.976 11.030 1.00 95.94 127 ALA A N 1
ATOM 997 C CA . ALA A 1 127 ? -4.414 -2.822 9.964 1.00 95.94 127 ALA A CA 1
ATOM 998 C C . ALA A 1 127 ? -2.888 -2.787 9.980 1.00 95.94 127 ALA A C 1
ATOM 1000 O O . ALA A 1 127 ? -2.296 -1.718 9.837 1.00 95.94 127 ALA A O 1
ATOM 1001 N N . GLY A 1 128 ? -2.254 -3.950 10.090 1.00 94.81 128 GLY A N 1
ATOM 1002 C CA . GLY A 1 128 ? -0.849 -4.125 9.748 1.00 94.81 128 GLY A CA 1
ATOM 1003 C C . GLY A 1 128 ? -0.710 -5.011 8.525 1.00 94.81 128 GLY A C 1
ATOM 1004 O O . GLY A 1 128 ? -1.417 -6.012 8.390 1.00 94.81 128 GLY A O 1
ATOM 1005 N N . PHE A 1 129 ? 0.210 -4.662 7.634 1.00 94.62 129 PHE A N 1
ATOM 1006 C CA . PHE A 1 129 ? 0.475 -5.464 6.453 1.00 94.62 129 PHE A CA 1
ATOM 1007 C C . PHE A 1 129 ? 1.917 -5.397 5.974 1.00 94.62 129 PHE A C 1
ATOM 1009 O O . PHE A 1 129 ? 2.616 -4.399 6.154 1.00 94.62 129 PHE A O 1
ATOM 1016 N N . ILE A 1 130 ? 2.315 -6.473 5.303 1.00 94.75 130 ILE A N 1
ATOM 1017 C CA . ILE A 1 130 ? 3.493 -6.565 4.447 1.00 9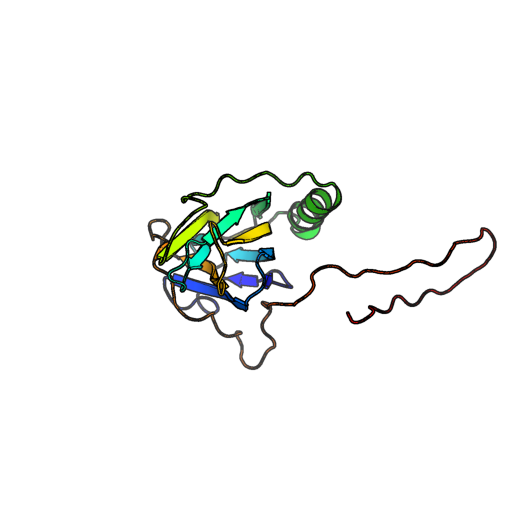4.75 130 ILE A CA 1
ATOM 1018 C C . ILE A 1 130 ? 3.050 -7.067 3.070 1.00 94.75 130 ILE A C 1
ATOM 1020 O O . ILE A 1 130 ? 2.230 -7.982 2.987 1.00 94.75 130 ILE A O 1
ATOM 1024 N N . TYR A 1 131 ? 3.599 -6.484 2.009 1.00 95.38 131 TYR A N 1
ATOM 1025 C CA . TYR A 1 131 ? 3.501 -7.000 0.647 1.00 95.38 131 TYR A CA 1
ATOM 1026 C C . TYR A 1 131 ? 4.892 -7.090 0.048 1.00 95.38 131 TYR A C 1
ATOM 1028 O O . TYR A 1 131 ? 5.593 -6.081 -0.010 1.00 95.38 131 TYR A O 1
ATOM 1036 N N . ASP A 1 132 ? 5.234 -8.265 -0.457 1.00 95.38 132 ASP A N 1
ATOM 1037 C CA . ASP A 1 132 ? 6.363 -8.475 -1.346 1.00 95.38 132 ASP A CA 1
ATOM 1038 C C . ASP A 1 132 ? 5.839 -8.606 -2.766 1.00 95.38 132 ASP A C 1
ATOM 1040 O O . ASP A 1 132 ? 4.882 -9.330 -3.025 1.00 95.38 132 ASP A O 1
ATOM 1044 N N . LEU A 1 133 ? 6.438 -7.867 -3.691 1.00 95.31 133 LEU A N 1
ATOM 1045 C CA . LEU A 1 133 ? 6.067 -7.912 -5.098 1.00 95.31 133 LEU A CA 1
ATOM 1046 C C . LEU A 1 133 ? 7.250 -7.552 -5.983 1.00 95.31 133 LEU A C 1
ATOM 1048 O O . LEU A 1 133 ? 8.217 -6.912 -5.571 1.00 95.31 133 LEU A O 1
ATOM 1052 N N . THR A 1 134 ? 7.173 -7.970 -7.235 1.00 95.25 134 THR A N 1
ATOM 1053 C CA . THR A 1 134 ? 8.190 -7.690 -8.243 1.00 95.25 134 THR A CA 1
ATOM 1054 C C . THR A 1 134 ? 7.558 -6.945 -9.401 1.00 95.25 134 THR A C 1
ATOM 1056 O O . THR A 1 134 ? 6.573 -7.409 -9.964 1.00 95.25 134 THR A O 1
ATOM 1059 N N . VAL A 1 135 ? 8.138 -5.809 -9.772 1.00 93.88 135 VAL A N 1
ATOM 1060 C CA . VAL A 1 135 ? 7.754 -5.033 -10.950 1.00 93.88 135 VAL A CA 1
ATOM 1061 C C . VAL A 1 135 ? 8.810 -5.211 -12.032 1.00 93.88 135 VAL A C 1
ATOM 1063 O O . VAL A 1 135 ? 9.994 -4.989 -11.784 1.00 93.88 135 VAL A O 1
ATOM 1066 N N . GLU A 1 136 ? 8.402 -5.591 -13.236 1.00 92.69 136 GLU A N 1
ATOM 1067 C CA . GLU A 1 136 ? 9.307 -5.815 -14.365 1.00 92.69 136 GLU A CA 1
ATOM 1068 C C . GLU A 1 136 ? 8.702 -5.404 -15.712 1.00 92.69 136 GLU A C 1
ATOM 1070 O O . GLU A 1 136 ? 7.505 -5.134 -15.826 1.00 92.69 136 GLU A O 1
ATOM 1075 N N . PHE A 1 137 ? 9.532 -5.357 -16.759 1.00 88.44 137 PHE A N 1
ATOM 1076 C CA . PHE A 1 137 ? 9.029 -5.244 -18.131 1.00 88.44 137 PHE A CA 1
ATOM 1077 C C . PHE A 1 137 ? 8.245 -6.501 -18.500 1.00 88.44 137 PHE A C 1
ATOM 1079 O O . PHE A 1 137 ? 8.788 -7.604 -18.433 1.00 88.44 137 PHE A O 1
ATOM 1086 N N . ALA A 1 138 ? 7.012 -6.336 -18.981 1.00 81.06 138 ALA A N 1
ATOM 1087 C CA . ALA A 1 138 ? 6.247 -7.471 -19.488 1.00 81.06 138 ALA A CA 1
ATOM 1088 C C . ALA A 1 138 ? 6.912 -8.065 -20.744 1.00 81.06 138 ALA A C 1
ATOM 1090 O O . ALA A 1 138 ? 6.961 -9.283 -20.907 1.00 81.06 138 ALA A O 1
ATOM 1091 N N . GLU A 1 139 ? 7.424 -7.202 -21.631 1.00 77.12 139 GLU A N 1
ATOM 1092 C CA . GLU A 1 139 ? 8.066 -7.553 -22.903 1.00 77.12 139 GLU A CA 1
ATOM 1093 C C . GLU A 1 139 ? 9.146 -6.505 -23.251 1.00 77.12 139 GLU A C 1
ATOM 1095 O O . GLU A 1 139 ? 8.946 -5.309 -23.040 1.00 77.12 139 GLU A O 1
ATOM 1100 N N . GLY A 1 140 ? 10.282 -6.938 -23.812 1.00 68.44 140 GLY A N 1
ATOM 1101 C CA . GLY A 1 140 ? 11.300 -6.040 -24.381 1.00 68.44 140 GLY A CA 1
ATOM 1102 C C . GLY A 1 140 ? 12.306 -5.417 -23.397 1.00 68.44 140 GLY A C 1
ATOM 1103 O O . GLY A 1 140 ? 12.695 -6.029 -22.399 1.00 68.44 140 GLY A O 1
ATOM 1104 N N . HIS A 1 141 ? 12.779 -4.220 -23.763 1.00 68.75 141 HIS A N 1
ATOM 1105 C CA . HIS A 1 141 ? 13.760 -3.376 -23.068 1.00 68.75 141 HIS A CA 1
ATOM 1106 C C . HIS A 1 141 ? 13.243 -1.928 -23.019 1.00 68.75 141 HIS A C 1
ATOM 1108 O O . HIS A 1 141 ? 12.509 -1.506 -23.910 1.00 68.75 141 HIS A O 1
ATOM 1114 N N . GLY A 1 142 ? 13.611 -1.157 -21.995 1.00 73.62 142 GLY A N 1
ATOM 1115 C CA . GLY A 1 142 ? 13.160 0.227 -21.858 1.00 73.62 142 GLY A CA 1
ATOM 1116 C C . GLY A 1 142 ? 13.499 0.830 -20.500 1.00 73.62 142 GLY A C 1
ATOM 1117 O O . GLY A 1 142 ? 14.430 0.387 -19.830 1.00 73.62 142 GLY A O 1
ATOM 1118 N N . THR A 1 143 ? 12.711 1.824 -20.096 1.00 85.69 143 THR A N 1
ATOM 1119 C CA . THR A 1 143 ? 12.756 2.429 -18.760 1.00 85.69 143 THR A CA 1
ATOM 1120 C C . THR A 1 143 ? 11.465 2.080 -18.039 1.00 85.69 143 THR A C 1
ATOM 1122 O O . THR A 1 143 ? 10.381 2.364 -18.550 1.00 85.69 143 THR A O 1
ATOM 1125 N N . LEU A 1 144 ? 11.575 1.467 -16.865 1.00 89.25 144 LEU A N 1
ATOM 1126 C CA . LEU A 1 144 ? 10.459 1.357 -15.943 1.00 89.25 144 LEU A CA 1
ATOM 1127 C C . LEU A 1 144 ? 10.208 2.748 -15.366 1.00 89.25 144 LEU A C 1
ATOM 1129 O O . LEU A 1 144 ? 11.105 3.327 -14.756 1.00 89.25 144 LEU A O 1
ATOM 1133 N N . ASP A 1 145 ? 9.009 3.272 -15.592 1.00 93.69 145 ASP A N 1
ATOM 1134 C CA . ASP A 1 145 ? 8.529 4.536 -15.037 1.00 93.69 145 ASP A CA 1
ATOM 1135 C C . ASP A 1 145 ? 7.135 4.283 -14.471 1.00 93.69 145 ASP A C 1
ATOM 1137 O O . ASP A 1 145 ? 6.173 4.077 -15.220 1.00 93.69 145 ASP A O 1
ATOM 1141 N N . TYR A 1 146 ? 7.050 4.185 -13.150 1.00 95.25 146 TYR A N 1
ATOM 1142 C CA . TYR A 1 146 ? 5.811 3.876 -12.454 1.00 95.25 146 TYR A CA 1
ATOM 1143 C C . TYR A 1 146 ? 5.793 4.459 -11.045 1.00 95.25 146 TYR A C 1
ATOM 1145 O O . TYR A 1 146 ? 6.825 4.829 -10.481 1.00 95.25 146 TYR A O 1
ATOM 1153 N N . VAL A 1 147 ? 4.596 4.516 -10.467 1.00 96.19 147 VAL A N 1
ATOM 1154 C CA . VAL A 1 147 ? 4.386 4.920 -9.078 1.00 96.19 147 VAL A CA 1
ATOM 1155 C C . VAL A 1 147 ? 3.589 3.864 -8.348 1.00 96.19 147 VAL A C 1
ATOM 1157 O O . VAL A 1 147 ? 2.483 3.526 -8.765 1.00 96.19 147 VAL A O 1
ATOM 1160 N N . ILE A 1 148 ? 4.133 3.377 -7.240 1.00 96.25 148 ILE A N 1
ATOM 1161 C CA . ILE A 1 148 ? 3.397 2.532 -6.301 1.00 96.25 148 ILE A CA 1
ATOM 1162 C C . ILE A 1 148 ? 2.841 3.430 -5.206 1.00 96.25 148 ILE A C 1
ATOM 1164 O O . ILE A 1 148 ? 3.561 4.284 -4.689 1.00 96.25 148 ILE A O 1
ATOM 1168 N N . ARG A 1 149 ? 1.567 3.261 -4.852 1.00 96.50 149 ARG A N 1
ATOM 1169 C CA . ARG A 1 149 ? 0.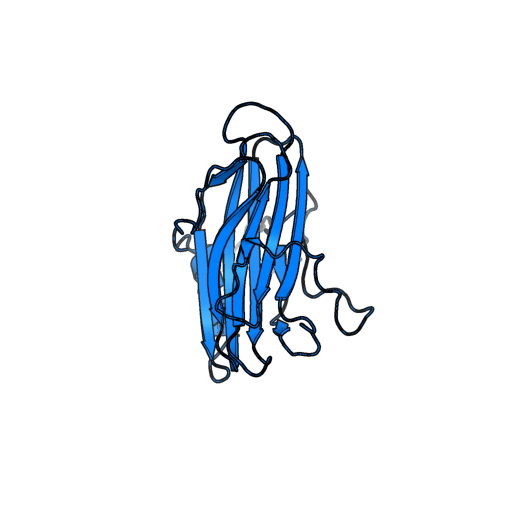914 4.043 -3.799 1.00 96.50 149 ARG A CA 1
ATOM 1170 C C . ARG A 1 149 ? 0.212 3.148 -2.803 1.00 96.50 149 ARG A C 1
ATOM 1172 O O . ARG A 1 149 ? -0.430 2.180 -3.198 1.00 96.50 149 ARG A O 1
ATOM 1179 N N . THR A 1 150 ? 0.245 3.562 -1.545 1.00 96.25 150 THR A N 1
ATOM 1180 C CA . THR A 1 150 ? -0.774 3.183 -0.567 1.00 96.25 150 THR A CA 1
ATOM 1181 C C . THR A 1 150 ? -1.782 4.322 -0.513 1.00 96.25 150 THR A C 1
ATOM 1183 O O . THR A 1 150 ? -1.405 5.468 -0.256 1.00 96.25 150 THR A O 1
ATOM 1186 N N . VAL A 1 151 ? -3.048 4.027 -0.777 1.00 97.31 151 VAL A N 1
ATOM 1187 C CA . VAL A 1 151 ? -4.123 5.022 -0.861 1.00 97.31 151 VAL A CA 1
ATOM 1188 C C . VAL A 1 151 ? -5.243 4.697 0.118 1.00 97.31 151 VAL A C 1
ATOM 1190 O O . VAL A 1 151 ? -5.415 3.544 0.515 1.00 97.31 151 VAL A O 1
ATOM 1193 N N . ILE A 1 152 ? -5.989 5.728 0.503 1.00 97.62 152 ILE A N 1
ATOM 1194 C CA . ILE A 1 152 ? -7.132 5.649 1.410 1.00 97.62 152 ILE A CA 1
ATOM 1195 C C . ILE A 1 152 ? -8.328 6.411 0.833 1.00 97.62 152 ILE A C 1
ATOM 1197 O O . ILE A 1 152 ? -8.150 7.472 0.234 1.00 97.62 152 ILE A O 1
ATOM 1201 N N . SER A 1 153 ? -9.536 5.903 1.067 1.00 98.12 153 SER A N 1
ATOM 1202 C CA . SER A 1 153 ? -10.792 6.645 0.935 1.00 98.12 153 SER A CA 1
ATOM 1203 C C . SER A 1 153 ? -11.643 6.489 2.195 1.00 98.12 153 SER A C 1
ATOM 1205 O O . SER A 1 153 ? -11.717 5.400 2.768 1.00 98.12 153 SER A O 1
ATOM 1207 N N . LYS A 1 154 ? -12.296 7.571 2.623 1.00 97.69 154 LYS A N 1
ATOM 1208 C CA . LYS A 1 154 ? -13.331 7.558 3.667 1.00 97.69 154 LYS A CA 1
ATOM 1209 C C . LYS A 1 154 ? -14.655 6.983 3.156 1.00 97.69 154 LYS A C 1
ATOM 1211 O O . LYS A 1 154 ? -15.456 6.512 3.953 1.00 97.69 154 LYS A O 1
ATOM 1216 N N . ASP A 1 155 ? -14.853 6.969 1.839 1.00 96.81 155 ASP A N 1
ATOM 1217 C CA . ASP A 1 155 ? -15.968 6.295 1.180 1.00 96.81 155 ASP A CA 1
ATOM 1218 C C . ASP A 1 155 ? -15.540 4.905 0.683 1.00 96.81 155 ASP A C 1
ATOM 1220 O O . ASP A 1 155 ? -14.668 4.759 -0.182 1.00 96.81 155 ASP A O 1
ATOM 1224 N N . THR A 1 156 ? -16.187 3.860 1.204 1.00 95.75 156 THR A N 1
ATOM 1225 C CA . THR A 1 156 ? -15.888 2.468 0.843 1.00 95.75 156 THR A CA 1
ATOM 1226 C C . THR A 1 156 ? -16.391 2.068 -0.545 1.00 95.75 156 THR A C 1
ATOM 1228 O O . THR A 1 156 ? -16.108 0.962 -0.999 1.00 95.75 156 THR A O 1
ATOM 1231 N N . GLN A 1 157 ? -17.087 2.940 -1.273 1.00 96.38 157 GLN A N 1
ATOM 1232 C CA . GLN A 1 157 ? -17.487 2.694 -2.663 1.00 96.38 157 GLN A CA 1
ATOM 1233 C C . GLN A 1 157 ? -16.537 3.329 -3.686 1.00 96.38 157 GLN A C 1
ATOM 1235 O O . GLN A 1 157 ? -16.618 3.024 -4.875 1.00 96.38 157 GLN A O 1
ATOM 1240 N N . THR A 1 158 ? -15.595 4.163 -3.240 1.00 96.88 158 THR A N 1
ATOM 1241 C CA . THR A 1 158 ? -14.623 4.822 -4.116 1.00 96.88 158 THR A CA 1
ATOM 1242 C C . THR A 1 158 ? -13.738 3.807 -4.854 1.00 96.88 158 THR A C 1
ATOM 1244 O O . THR A 1 158 ? -13.191 2.879 -4.248 1.00 96.88 158 THR A O 1
ATOM 1247 N N . ASP A 1 159 ? -13.539 4.023 -6.161 1.00 97.25 159 ASP A N 1
ATOM 1248 C CA . ASP A 1 159 ? -12.514 3.331 -6.949 1.00 97.25 159 ASP A CA 1
ATOM 1249 C C . ASP A 1 159 ? -11.130 3.921 -6.649 1.00 97.25 159 ASP A C 1
ATOM 1251 O O . ASP A 1 159 ? -10.768 5.008 -7.112 1.00 97.25 159 ASP A O 1
ATOM 1255 N N . LEU A 1 160 ? -10.328 3.170 -5.894 1.00 97.62 160 LEU A N 1
ATOM 1256 C CA . LEU A 1 160 ? -8.995 3.589 -5.462 1.00 97.62 160 LEU A CA 1
ATOM 1257 C C . LEU A 1 160 ? -8.027 3.863 -6.623 1.00 97.62 160 LEU A C 1
ATOM 1259 O O . LEU A 1 160 ? -7.027 4.558 -6.436 1.00 97.62 160 LEU A O 1
ATOM 1263 N N . ARG A 1 161 ? -8.312 3.357 -7.831 1.00 96.94 161 ARG A N 1
ATOM 1264 C CA . ARG A 1 161 ? -7.487 3.596 -9.026 1.00 96.94 161 ARG A CA 1
ATOM 1265 C C . ARG A 1 161 ? -7.465 5.059 -9.446 1.00 96.94 161 ARG A C 1
ATOM 1267 O O . ARG A 1 161 ? -6.539 5.434 -10.150 1.00 96.94 161 ARG A O 1
ATOM 1274 N N . GLN A 1 162 ? -8.444 5.865 -9.031 1.00 96.69 162 GLN A N 1
ATOM 1275 C CA . GLN A 1 162 ? -8.540 7.287 -9.382 1.00 96.69 162 GLN A CA 1
ATOM 1276 C C . GLN A 1 162 ? -7.698 8.193 -8.464 1.00 96.69 162 GLN A C 1
ATOM 1278 O O . GLN A 1 162 ? -7.604 9.403 -8.683 1.00 96.69 162 GLN A O 1
ATOM 1283 N N . ILE A 1 163 ? -7.087 7.638 -7.412 1.00 97.06 163 ILE A N 1
ATOM 1284 C CA . ILE A 1 163 ? -6.326 8.408 -6.426 1.00 97.06 163 ILE A CA 1
ATOM 1285 C C . ILE A 1 163 ? -4.881 8.583 -6.917 1.00 97.06 163 ILE A C 1
ATOM 1287 O O . ILE A 1 163 ? -4.050 7.676 -6.837 1.00 97.06 163 ILE A O 1
ATOM 1291 N N . HIS A 1 164 ? -4.571 9.780 -7.424 1.00 95.81 164 HIS A N 1
ATOM 1292 C CA . HIS A 1 164 ? -3.250 10.122 -7.984 1.00 95.81 164 HIS A CA 1
ATOM 1293 C C . HIS A 1 164 ? -2.528 11.269 -7.284 1.00 95.81 164 HIS A C 1
ATOM 1295 O O . HIS A 1 164 ? -1.418 11.614 -7.692 1.00 95.81 164 HIS A O 1
ATOM 1301 N N . MET A 1 165 ? -3.138 11.837 -6.245 1.00 93.81 165 MET A N 1
ATOM 1302 C CA . MET A 1 165 ? -2.583 12.971 -5.512 1.00 93.81 165 MET A CA 1
ATOM 1303 C C . MET A 1 165 ? -1.245 12.651 -4.843 1.00 93.81 165 MET A C 1
ATOM 1305 O O . MET A 1 165 ? -0.904 11.481 -4.624 1.00 93.81 165 MET A O 1
ATOM 1309 N N . ASP A 1 166 ? -0.503 13.705 -4.521 1.00 92.25 166 ASP A N 1
ATOM 1310 C CA . ASP A 1 166 ? 0.747 13.598 -3.778 1.00 92.25 166 ASP A CA 1
ATOM 1311 C C . ASP A 1 166 ? 0.523 12.981 -2.395 1.00 92.25 166 ASP A C 1
ATOM 1313 O O . ASP A 1 166 ? -0.584 13.016 -1.845 1.00 92.25 166 ASP A O 1
ATOM 1317 N N . ALA A 1 167 ? 1.579 12.368 -1.856 1.00 91.88 167 ALA A N 1
ATOM 1318 C CA . ALA A 1 167 ? 1.538 11.800 -0.520 1.00 91.88 167 ALA A CA 1
ATOM 1319 C C . ALA A 1 167 ? 1.218 12.888 0.514 1.00 91.88 167 ALA A C 1
ATOM 1321 O O . ALA A 1 167 ? 1.718 14.013 0.424 1.00 91.88 167 ALA A O 1
ATOM 1322 N N . LEU A 1 168 ? 0.386 12.542 1.498 1.00 91.19 168 LEU A N 1
ATOM 1323 C CA . LEU A 1 168 ? 0.066 13.439 2.603 1.00 91.19 168 LEU A CA 1
ATOM 1324 C C . LEU A 1 168 ? 1.354 13.913 3.295 1.00 91.19 168 LEU A C 1
ATOM 1326 O O . LEU A 1 168 ? 2.245 13.097 3.527 1.00 91.19 168 LEU A O 1
ATOM 1330 N N . PRO A 1 169 ? 1.470 15.204 3.646 1.00 86.88 169 PRO A N 1
ATOM 1331 C CA . PRO A 1 169 ? 2.603 15.688 4.420 1.00 86.88 169 PRO A CA 1
ATOM 1332 C C . PRO A 1 169 ? 2.550 15.154 5.864 1.00 86.88 169 PRO A C 1
ATOM 1334 O O . PRO A 1 169 ? 1.474 14.798 6.354 1.00 86.88 169 PRO A O 1
ATOM 1337 N N . PRO A 1 170 ? 3.684 15.144 6.588 1.00 79.38 170 PRO A N 1
ATOM 1338 C CA . PRO A 1 170 ? 3.692 14.799 8.005 1.00 79.38 170 PRO A CA 1
ATOM 1339 C C . PRO A 1 170 ? 2.895 15.819 8.826 1.00 79.38 170 PRO A C 1
ATOM 1341 O O . PRO A 1 170 ? 2.941 17.024 8.564 1.00 79.38 170 PRO A O 1
ATOM 1344 N N . VAL A 1 171 ? 2.204 15.340 9.861 1.00 81.50 171 VAL A N 1
ATOM 1345 C CA . VAL A 1 171 ? 1.418 16.176 10.776 1.00 81.50 171 VAL A CA 1
ATOM 1346 C C . VAL A 1 171 ? 1.785 15.835 12.228 1.00 81.50 171 VAL A C 1
ATOM 1348 O O . VAL A 1 171 ? 1.603 14.683 12.619 1.00 81.50 171 VAL A O 1
ATOM 1351 N N . PRO A 1 172 ? 2.262 16.801 13.045 1.00 75.38 172 PRO A N 1
ATOM 1352 C CA . PRO A 1 172 ? 2.510 18.207 12.714 1.00 75.38 172 PRO A CA 1
ATOM 1353 C C . PRO A 1 172 ? 3.823 18.413 11.923 1.00 75.38 172 PRO A C 1
ATOM 1355 O O . PRO A 1 172 ? 4.830 17.757 12.202 1.00 75.38 172 PRO A O 1
ATOM 1358 N N . PRO A 1 173 ? 3.879 19.369 10.982 1.00 75.31 173 PRO A N 1
ATOM 1359 C CA . PRO A 1 173 ? 5.147 19.813 10.404 1.00 75.31 173 PRO A CA 1
ATOM 1360 C C . PRO A 1 173 ? 6.034 20.470 11.481 1.00 75.31 173 PRO A C 1
ATOM 1362 O O . PRO A 1 173 ? 5.496 21.100 12.394 1.00 75.31 173 PRO A O 1
ATOM 1365 N N . PRO A 1 174 ? 7.377 20.402 11.398 1.00 69.69 174 PRO A N 1
ATOM 1366 C CA . PRO A 1 174 ? 8.207 19.789 10.359 1.00 69.69 174 PRO A CA 1
ATOM 1367 C C . PRO A 1 174 ? 8.725 18.390 10.757 1.00 69.69 174 PRO A C 1
ATOM 1369 O O . PRO A 1 174 ? 9.889 18.073 10.512 1.00 69.69 174 PRO A O 1
ATOM 1372 N N . GLN A 1 175 ? 7.918 17.568 11.437 1.00 66.69 175 GLN A N 1
ATOM 1373 C CA . GLN A 1 175 ? 8.382 16.257 11.902 1.00 66.69 175 GLN A CA 1
ATOM 1374 C C . GLN A 1 175 ? 8.786 15.337 10.739 1.00 66.69 175 GLN A C 1
ATOM 1376 O O . GLN A 1 175 ? 8.263 15.441 9.628 1.00 66.69 175 GLN A O 1
ATOM 1381 N N . ALA A 1 176 ? 9.723 14.421 11.007 1.00 66.94 176 ALA A N 1
ATOM 1382 C CA . ALA A 1 176 ? 10.069 13.367 10.062 1.00 66.94 176 ALA A CA 1
ATOM 1383 C C . ALA A 1 176 ? 8.821 12.529 9.758 1.00 66.94 176 ALA A C 1
ATOM 1385 O O . ALA A 1 176 ? 8.071 12.166 10.666 1.00 66.94 176 ALA A O 1
ATOM 1386 N N . HIS A 1 177 ? 8.586 12.245 8.477 1.00 64.69 177 HIS A N 1
ATOM 1387 C CA . HIS A 1 177 ? 7.415 11.482 8.078 1.00 64.69 177 HIS A CA 1
ATOM 1388 C C . HIS A 1 177 ? 7.518 10.059 8.651 1.00 64.69 177 HIS A C 1
ATOM 1390 O O . HIS A 1 177 ? 8.542 9.411 8.439 1.00 64.69 177 HIS A O 1
ATOM 1396 N N . PRO A 1 178 ? 6.470 9.512 9.304 1.00 70.00 178 PRO A N 1
ATOM 1397 C CA . PRO A 1 178 ? 6.468 8.110 9.739 1.00 70.00 178 PRO A CA 1
ATOM 1398 C C . PRO A 1 178 ? 6.502 7.119 8.567 1.00 70.00 178 PRO A C 1
ATOM 1400 O O . PRO A 1 178 ? 6.536 5.915 8.783 1.00 70.00 178 PRO A O 1
ATOM 1403 N N . ARG A 1 179 ? 6.459 7.618 7.327 1.00 82.25 179 ARG A N 1
ATOM 1404 C CA . ARG A 1 179 ? 6.402 6.845 6.096 1.00 82.25 179 ARG A CA 1
ATOM 1405 C C . ARG A 1 179 ? 7.615 7.206 5.249 1.00 82.25 179 ARG A C 1
ATOM 1407 O O . ARG A 1 179 ? 8.067 8.348 5.274 1.00 82.25 179 ARG A O 1
ATOM 1414 N N . GLY A 1 180 ? 8.134 6.246 4.497 1.00 81.56 180 GLY A N 1
ATOM 1415 C CA . GLY A 1 180 ? 9.316 6.472 3.677 1.00 81.56 180 GLY A CA 1
ATOM 1416 C C . GLY A 1 180 ? 9.585 5.387 2.644 1.00 81.56 180 GLY A C 1
ATOM 1417 O O . GLY A 1 180 ? 8.941 4.329 2.596 1.00 81.56 180 GLY A O 1
ATOM 1418 N N . VAL A 1 181 ? 10.573 5.666 1.797 1.00 85.50 181 VAL A N 1
ATOM 1419 C CA . VAL A 1 181 ? 11.163 4.708 0.862 1.00 85.50 181 VAL A CA 1
ATOM 1420 C C . VAL A 1 181 ? 12.641 4.577 1.194 1.00 85.50 181 VAL A C 1
ATOM 1422 O O . VAL A 1 181 ? 13.347 5.574 1.313 1.00 85.50 181 VAL A O 1
ATOM 1425 N N . TRP A 1 182 ? 13.104 3.339 1.316 1.00 81.56 182 TRP A N 1
ATOM 1426 C CA . TRP A 1 182 ? 14.507 3.007 1.517 1.00 81.56 182 TRP A CA 1
ATOM 1427 C C . TRP A 1 182 ? 14.941 2.037 0.425 1.00 81.56 182 TRP A C 1
ATOM 1429 O O . TRP A 1 182 ? 14.157 1.191 -0.006 1.00 81.56 182 TRP A O 1
ATOM 1439 N N 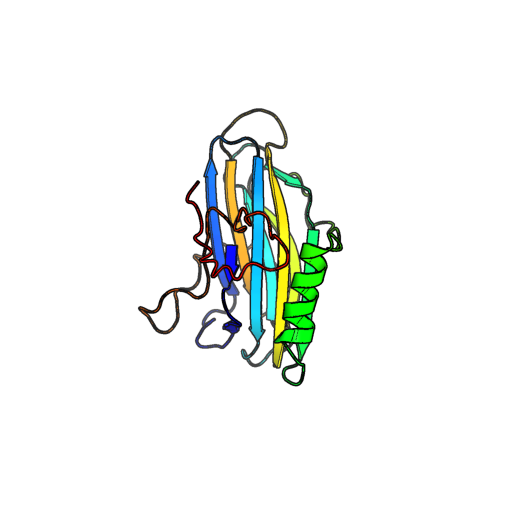. SER A 1 183 ? 16.193 2.153 -0.018 1.00 77.38 183 SER A N 1
ATOM 1440 C CA . SER A 1 183 ? 16.777 1.267 -1.034 1.00 77.38 183 SER A CA 1
ATOM 1441 C C . SER A 1 183 ? 17.065 -0.146 -0.516 1.00 77.38 183 SER A C 1
ATOM 1443 O O . SER A 1 183 ? 17.404 -1.031 -1.298 1.00 77.38 183 SER A O 1
ATOM 1445 N N . PHE A 1 184 ? 16.926 -0.367 0.790 1.00 66.06 184 PHE A N 1
ATOM 1446 C CA . PHE A 1 184 ? 17.116 -1.646 1.457 1.00 66.06 184 PHE A CA 1
ATOM 1447 C C . PHE A 1 184 ? 16.004 -1.866 2.488 1.00 66.06 184 PHE A C 1
ATOM 1449 O O . PHE A 1 184 ? 15.460 -0.918 3.050 1.00 66.06 184 PHE A O 1
ATOM 1456 N N . SER A 1 185 ? 15.673 -3.132 2.738 1.00 61.75 185 SER A N 1
ATOM 1457 C CA . SER A 1 185 ? 14.736 -3.546 3.796 1.00 61.75 185 SER A CA 1
ATOM 1458 C C . SER A 1 185 ? 15.293 -4.672 4.672 1.00 61.75 185 SER A C 1
ATOM 1460 O O . SER A 1 185 ? 14.608 -5.161 5.564 1.00 61.75 185 SER A O 1
ATOM 1462 N N . GLU A 1 186 ? 16.542 -5.074 4.425 1.00 61.62 186 GLU A N 1
ATOM 1463 C CA . GLU A 1 186 ? 17.216 -6.167 5.114 1.00 61.62 186 GLU A CA 1
ATOM 1464 C C . GLU A 1 186 ? 18.590 -5.700 5.584 1.00 61.62 186 GLU A C 1
ATOM 1466 O O . GLU A 1 186 ? 19.324 -5.033 4.850 1.00 61.62 186 GLU A O 1
ATOM 1471 N N . THR A 1 187 ? 18.945 -6.077 6.809 1.00 59.69 187 THR A N 1
ATOM 1472 C CA . THR A 1 187 ? 20.289 -5.873 7.347 1.00 59.69 187 THR A CA 1
ATOM 1473 C C . THR A 1 187 ? 21.056 -7.173 7.194 1.00 59.69 187 THR A C 1
ATOM 1475 O O . THR A 1 187 ? 20.766 -8.158 7.871 1.00 59.69 187 THR A O 1
ATOM 1478 N N . ASN A 1 188 ? 22.056 -7.182 6.317 1.00 56.25 188 ASN A N 1
ATOM 1479 C CA . ASN A 1 188 ? 22.942 -8.328 6.175 1.00 56.25 188 ASN A CA 1
ATOM 1480 C C . ASN A 1 188 ? 24.066 -8.224 7.217 1.00 56.25 188 ASN A C 1
ATOM 1482 O O . ASN A 1 188 ? 25.018 -7.464 7.040 1.00 56.25 188 ASN A O 1
ATOM 1486 N N . ALA A 1 189 ? 23.925 -8.940 8.333 1.00 56.28 189 ALA A N 1
ATOM 1487 C CA . ALA A 1 189 ? 24.939 -9.009 9.379 1.00 56.28 189 ALA A CA 1
ATOM 1488 C C . ALA A 1 189 ? 25.667 -10.357 9.315 1.00 56.28 189 ALA A C 1
ATOM 1490 O O . ALA A 1 189 ? 25.048 -11.417 9.403 1.00 56.28 189 ALA A O 1
ATOM 1491 N N . ARG A 1 190 ? 27.000 -10.327 9.208 1.00 59.25 190 ARG A N 1
ATOM 1492 C CA . ARG A 1 190 ? 27.828 -11.516 9.442 1.00 59.25 190 ARG A CA 1
ATOM 1493 C C . ARG A 1 190 ? 28.073 -11.647 10.938 1.00 59.25 190 ARG A C 1
ATOM 1495 O O . ARG A 1 190 ? 28.795 -10.836 11.512 1.00 59.25 190 ARG A O 1
ATOM 1502 N N . MET A 1 191 ? 27.478 -12.663 11.554 1.00 60.19 191 MET A N 1
ATOM 1503 C CA . MET A 1 191 ? 27.821 -13.030 12.925 1.00 60.19 191 MET A CA 1
ATOM 1504 C C . MET A 1 191 ? 29.179 -13.751 12.922 1.00 60.19 191 MET A C 1
ATOM 1506 O O . MET A 1 191 ? 29.382 -14.631 12.080 1.00 60.19 191 MET A O 1
ATOM 1510 N N . PRO A 1 192 ? 30.124 -13.389 13.805 1.00 64.69 192 PRO A N 1
ATOM 1511 C CA . PRO A 1 192 ? 31.355 -14.151 13.976 1.00 64.69 192 PRO A CA 1
ATOM 1512 C C . PRO A 1 192 ? 31.060 -15.528 14.588 1.00 64.69 192 PRO A C 1
ATOM 1514 O O . PRO A 1 192 ? 30.021 -15.741 15.216 1.00 64.69 192 PRO A O 1
ATOM 1517 N N . GLU A 1 193 ? 31.985 -16.463 14.397 1.00 71.50 193 GLU A N 1
ATOM 1518 C CA . GLU A 1 193 ? 31.908 -17.808 14.964 1.00 71.50 193 GLU A CA 1
ATOM 1519 C C . GLU A 1 193 ? 31.860 -17.745 16.501 1.00 71.50 193 GLU A C 1
ATOM 1521 O O . GLU A 1 193 ? 32.705 -17.111 17.136 1.00 71.50 193 GLU A O 1
ATOM 1526 N N . TYR A 1 194 ? 30.852 -18.379 17.105 1.00 62.53 194 TYR A N 1
ATOM 1527 C CA . TYR A 1 194 ? 30.735 -18.480 18.558 1.00 62.53 194 TYR A CA 1
ATOM 1528 C C . TYR A 1 194 ? 31.487 -19.716 19.057 1.00 62.53 194 TYR A C 1
ATOM 1530 O O . TYR A 1 194 ? 31.136 -20.842 18.705 1.00 62.53 194 TYR A O 1
ATOM 1538 N N . VAL A 1 195 ? 32.480 -19.508 19.923 1.00 72.62 195 VAL A N 1
ATOM 1539 C CA . VAL A 1 195 ? 33.209 -20.585 20.606 1.00 72.62 195 VAL A CA 1
ATOM 1540 C C . VAL A 1 195 ? 32.751 -20.656 22.062 1.00 72.62 195 VAL A C 1
ATOM 1542 O O . VAL A 1 195 ? 32.856 -19.681 22.811 1.00 72.62 195 VAL A O 1
ATOM 1545 N N . VAL A 1 196 ? 32.240 -21.821 22.474 1.00 71.06 196 VAL A N 1
ATOM 15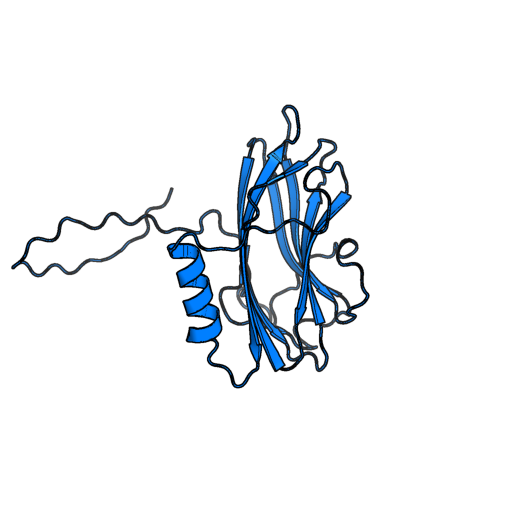46 C CA . VAL A 1 196 ? 31.780 -22.069 23.851 1.00 71.06 196 VAL A CA 1
ATOM 1547 C C . VAL A 1 196 ? 32.924 -21.796 24.835 1.00 71.06 196 VAL A C 1
ATOM 1549 O O . VAL A 1 196 ? 34.001 -22.373 24.716 1.00 71.06 196 VAL A O 1
ATOM 1552 N N . GLY A 1 197 ? 32.682 -20.924 25.818 1.00 72.62 197 GLY A N 1
ATOM 1553 C CA . GLY A 1 197 ? 33.654 -20.570 26.862 1.00 72.62 197 GLY A CA 1
ATOM 1554 C C . GLY A 1 197 ? 34.360 -19.221 26.681 1.00 72.62 197 GLY A C 1
ATOM 1555 O O . GLY A 1 197 ? 35.106 -18.822 27.571 1.00 72.62 197 GLY A O 1
ATOM 1556 N N . GLN A 1 198 ? 34.107 -18.486 25.592 1.00 62.16 198 GLN A N 1
ATOM 1557 C CA . GLN A 1 198 ? 34.574 -17.103 25.437 1.00 62.16 198 GLN A CA 1
ATOM 1558 C C . GLN A 1 198 ? 33.415 -16.102 25.521 1.00 62.16 198 GLN A C 1
ATOM 1560 O O . GLN A 1 198 ? 32.399 -16.233 24.839 1.00 62.16 198 GLN A O 1
ATOM 1565 N N . SER A 1 199 ? 33.570 -15.071 26.357 1.00 57.56 199 SER A N 1
ATOM 1566 C CA . SER A 1 199 ? 32.682 -13.907 26.359 1.00 57.56 199 SER A CA 1
ATOM 1567 C C . SER A 1 199 ? 33.085 -12.956 25.235 1.00 57.56 199 SER A C 1
ATOM 1569 O O . SER A 1 199 ? 34.208 -12.453 25.235 1.00 57.56 199 SER A O 1
ATOM 1571 N N . ALA A 1 200 ? 32.168 -12.660 24.318 1.00 57.66 200 ALA A N 1
ATOM 1572 C CA . ALA A 1 200 ? 32.368 -11.649 23.288 1.00 57.66 200 ALA A CA 1
ATOM 1573 C C . ALA A 1 200 ? 31.197 -10.657 23.288 1.00 57.66 200 ALA A C 1
ATOM 1575 O O . ALA A 1 200 ? 30.032 -11.045 23.213 1.00 57.66 200 ALA A O 1
ATOM 1576 N N . ASN A 1 201 ? 31.523 -9.367 23.387 1.00 53.06 201 ASN A N 1
ATOM 1577 C CA . ASN A 1 201 ? 30.567 -8.273 23.242 1.00 53.06 201 ASN A CA 1
ATOM 1578 C C . ASN A 1 201 ? 30.493 -7.894 21.761 1.00 53.06 201 ASN A C 1
ATOM 1580 O O . ASN A 1 201 ? 31.436 -7.314 21.220 1.00 53.06 201 ASN A O 1
ATOM 1584 N N . TYR A 1 202 ? 29.385 -8.217 21.099 1.00 56.09 202 TYR A N 1
ATOM 1585 C CA . TYR A 1 202 ? 29.210 -7.931 19.677 1.00 56.09 202 TYR A CA 1
ATOM 1586 C C . TYR A 1 202 ? 28.521 -6.581 19.469 1.00 56.09 202 TYR A C 1
ATOM 1588 O O . TYR A 1 202 ? 27.432 -6.338 19.986 1.00 56.09 202 TYR A O 1
ATOM 1596 N N . ARG A 1 203 ? 29.136 -5.702 18.669 1.00 45.47 203 ARG A N 1
ATOM 1597 C CA . ARG A 1 203 ? 28.462 -4.536 18.083 1.00 45.47 203 ARG A CA 1
ATOM 1598 C C . ARG A 1 203 ? 28.030 -4.900 16.668 1.00 45.47 203 ARG A C 1
ATOM 1600 O O . ARG A 1 203 ? 28.876 -5.045 15.791 1.00 45.47 203 ARG A O 1
ATOM 1607 N N . ALA A 1 204 ? 26.728 -5.046 16.448 1.00 46.06 204 ALA A N 1
ATOM 1608 C CA . ALA A 1 204 ? 26.190 -5.129 15.098 1.00 46.06 204 ALA A CA 1
ATOM 1609 C C . ALA A 1 204 ? 26.234 -3.727 14.467 1.00 46.06 204 ALA A C 1
ATOM 1611 O O . ALA A 1 204 ? 25.557 -2.815 14.936 1.00 46.06 204 ALA A O 1
ATOM 1612 N N . CYS A 1 205 ? 27.033 -3.552 13.416 1.00 45.75 205 CYS A N 1
ATOM 1613 C CA . CYS A 1 205 ? 26.991 -2.366 12.562 1.00 45.75 205 CYS A CA 1
ATOM 1614 C C . CYS A 1 205 ? 26.494 -2.783 11.176 1.00 45.75 205 CYS A C 1
ATOM 1616 O O . CYS A 1 205 ? 26.998 -3.751 10.609 1.00 45.75 205 CYS A O 1
ATOM 1618 N N . ALA A 1 206 ? 25.527 -2.049 10.623 1.00 36.88 206 ALA A N 1
ATOM 1619 C CA . ALA A 1 206 ? 25.074 -2.247 9.251 1.00 36.88 206 ALA A CA 1
ATOM 1620 C C . ALA A 1 206 ? 26.170 -1.805 8.266 1.00 36.88 206 ALA A C 1
ATOM 1622 O O . ALA A 1 206 ? 26.667 -0.679 8.345 1.00 36.88 206 ALA A O 1
ATOM 1623 N N . THR A 1 207 ? 26.555 -2.672 7.330 1.00 38.84 207 THR A N 1
ATOM 1624 C CA . THR A 1 207 ? 27.441 -2.298 6.220 1.00 38.84 207 THR A CA 1
ATOM 1625 C C . THR A 1 207 ? 26.632 -1.658 5.099 1.00 38.84 207 THR A C 1
ATOM 1627 O O . THR A 1 207 ? 25.641 -2.230 4.651 1.00 38.84 207 THR A O 1
ATOM 1630 N N . LYS A 1 208 ? 27.066 -0.481 4.634 1.00 32.44 208 LYS A N 1
ATOM 1631 C CA . LYS A 1 208 ? 26.528 0.157 3.425 1.00 32.44 208 LYS A CA 1
ATOM 1632 C C . LYS A 1 208 ? 26.899 -0.682 2.197 1.00 32.44 208 LYS A C 1
ATOM 1634 O O . LYS A 1 208 ? 28.082 -0.963 2.009 1.00 32.44 208 LYS A O 1
ATOM 1639 N N . SER A 1 209 ? 25.905 -1.040 1.386 1.00 39.44 209 SER A N 1
ATOM 1640 C CA . SER A 1 209 ? 26.067 -1.500 -0.002 1.00 39.44 209 SER A CA 1
ATOM 1641 C C . SER A 1 209 ? 25.766 -0.365 -0.965 1.00 39.44 209 SER A C 1
ATOM 1643 O O . SER A 1 209 ? 24.706 0.270 -0.749 1.00 39.44 209 SER A O 1
#

Foldseek 3Di:
DELQDQDEDACQQVVDQKAFQAKDWDKFQDQKDKDKYKDKYAYAHVWKKKKFKKKFFPAQFKKAKDDKFKDKDKAALPDDCCVRPVVVRVCCVVVVNTHDADAPDHRIDGGAMGTRDMDIHGHRMMMIMMIIMMMGGPDDGDIGTMMMTIMMGPDPVDDRRPHDDHHGQDPPPPDDRSDDDDPDDDADWDDDDDDPPDDDDDDTDGDDD

Secondary structure (DSSP, 8-state):
-EE-S-EEE-TTTS-SSEEEEEEEEEEES-SEEEEEEEEEEEE-SSS-EEEEEEEEE-SSSPEEEEEEEEEEEEEETTS-IIIIIIIHHHHHHHTT-PEEPPPSS-SEESSEEEEEEEEEE-TTEEEEEEEEEEEEESSS---EEEEEEEEEESSTTS-GGG--PPBPPPSSTTSPPSEE--S-------PPPP-TT--------PPP-